Protein AF-A0A813ISK1-F1 (afdb_monomer_lite)

Radius of gyration: 42.85 Å; chains: 1; bounding box: 87×64×121 Å

Foldseek 3Di:
DDDDDDDDDDDDDDDDDDDDDDDDDDDDDDPPPCPVCVVVCPVVVCVVVLLVVLLVVLQVVLVVQLVVLLPDPVSLVVLVVVVVVPDDPPDPDDSVVSSVVSSVVSSVCSSCVSSVVVVVVVVVVVVVVVVVVVVVVVVVVVVVVVVVVVVVVVVVVVVVVVVVVVVVVVVVVVVVVVVVVVVVVVVVVD

pLDDT: mean 72.97, std 18.3, range [34.0, 96.12]

Sequence (190 aa):
MMQYLPGLQRPKSAPNNASMAGLDDGLSQGHRQASNGVLMLARLPLAKLLLLGVRQAARPVSKVATAAAARSEIFQDCCAGAARMMKSDRLNMPQEQAVQAGCVMVGETVVFGVTGGVLTWEYHKSKEAERQKEHMAREELRSEALAGFEELRLALQEQKEEVARQGAEIIALRRREAHRIKIRRVEKRI

Secondary structure (DSSP, 8-state):
----------------------------SSSSS-GGGTTGGGTHHHHHHHHHHHHHHHHHHHHHHHHHHHT-HHHHHHHHHHHHHS--TT----HHHHHHHHHHHHHHHHHHHHHHHHHHHHHHHHHHHHHHHHHHHHHHHHHHHHHHHHHHHHHHHHHHHHHHHHHHHHHHHHHHHHHHHHHHHHHTT-

Organism: Polarella glacialis (NCBI:txid89957)

InterPro domains:
  IPR010754 Optic atrophy 3-like [PF07047] (47-142)
  IPR010754 Optic atrophy 3-like [PTHR12499] (44-177)

Structure (mmCIF, N/CA/C/O backbone):
data_AF-A0A813ISK1-F1
#
_entry.id   AF-A0A813ISK1-F1
#
loop_
_atom_site.group_PDB
_atom_site.id
_atom_site.type_symbol
_atom_site.label_atom_id
_atom_site.label_alt_id
_atom_site.label_comp_id
_atom_site.label_asym_id
_atom_site.label_entity_id
_atom_site.label_seq_id
_atom_site.pdbx_PDB_ins_code
_atom_site.Cartn_x
_atom_site.Cartn_y
_atom_site.Cartn_z
_atom_site.occupancy
_atom_site.B_iso_or_equiv
_atom_site.auth_seq_id
_atom_site.auth_comp_id
_atom_site.auth_asym_id
_atom_site.auth_atom_id
_atom_site.pdbx_PDB_model_num
ATOM 1 N N . MET A 1 1 ? 44.189 32.374 -12.714 1.00 43.22 1 MET A N 1
ATOM 2 C CA . MET A 1 1 ? 44.274 33.031 -11.391 1.00 43.22 1 MET A CA 1
ATOM 3 C C . MET A 1 1 ? 42.961 33.746 -11.134 1.00 43.22 1 MET A C 1
ATOM 5 O O . MET A 1 1 ? 42.551 34.511 -11.995 1.00 43.22 1 MET A O 1
ATOM 9 N N . MET A 1 2 ? 42.297 33.485 -10.005 1.00 42.78 2 MET A N 1
ATOM 10 C CA . MET A 1 2 ? 41.217 34.355 -9.524 1.00 42.78 2 MET A CA 1
ATOM 11 C C . MET A 1 2 ? 41.821 35.622 -8.907 1.00 42.78 2 MET A C 1
ATOM 13 O O . MET A 1 2 ? 42.827 35.531 -8.206 1.00 42.78 2 MET A O 1
ATOM 17 N N . GLN A 1 3 ? 41.171 36.766 -9.108 1.00 48.31 3 GLN A N 1
ATOM 18 C CA . GLN A 1 3 ? 41.255 37.914 -8.202 1.00 48.31 3 GLN A CA 1
ATOM 19 C C . GLN A 1 3 ? 39.833 38.354 -7.824 1.00 48.31 3 GLN A C 1
ATOM 21 O O . GLN A 1 3 ? 38.857 37.931 -8.443 1.00 48.31 3 GLN A O 1
ATOM 26 N N . TYR A 1 4 ? 39.726 39.088 -6.721 1.00 42.59 4 TYR A N 1
ATOM 27 C CA . TYR A 1 4 ? 38.587 39.063 -5.798 1.00 42.59 4 TYR A CA 1
ATOM 28 C C . TYR A 1 4 ? 38.274 40.510 -5.337 1.00 42.59 4 TYR A C 1
ATOM 30 O O . TYR A 1 4 ? 39.194 41.324 -5.298 1.00 42.59 4 TYR A O 1
ATOM 38 N N . LEU A 1 5 ? 37.039 40.769 -4.866 1.00 52.25 5 LEU A N 1
ATOM 39 C CA . LEU A 1 5 ? 36.623 41.914 -4.003 1.00 52.25 5 LEU A CA 1
ATOM 40 C C . LEU A 1 5 ? 36.234 43.265 -4.702 1.00 52.25 5 LEU A C 1
ATOM 42 O O . LEU A 1 5 ? 36.332 43.357 -5.921 1.00 52.25 5 LEU A O 1
ATOM 46 N N . PRO A 1 6 ? 35.636 44.262 -3.989 1.00 56.66 6 PRO A N 1
ATOM 47 C CA . PRO A 1 6 ? 34.199 44.246 -3.645 1.00 56.66 6 PRO A CA 1
ATOM 48 C C . PRO A 1 6 ? 33.497 45.642 -3.666 1.00 56.66 6 PRO A C 1
ATOM 50 O O . PRO A 1 6 ? 34.124 46.682 -3.829 1.00 56.66 6 PRO A O 1
ATOM 53 N N . GLY A 1 7 ? 32.192 45.687 -3.363 1.00 41.44 7 GLY A N 1
ATOM 54 C CA . GLY A 1 7 ? 31.441 46.917 -3.034 1.00 41.44 7 GLY A CA 1
ATOM 55 C C . GLY A 1 7 ? 29.965 46.575 -2.768 1.00 41.44 7 GLY A C 1
ATOM 56 O O . GLY A 1 7 ? 29.305 46.114 -3.686 1.00 41.44 7 GLY A O 1
ATOM 57 N N . LEU A 1 8 ? 29.376 46.568 -1.563 1.00 47.78 8 LEU A N 1
ATOM 58 C CA . LEU A 1 8 ? 29.468 47.394 -0.341 1.00 47.78 8 LEU A CA 1
ATOM 59 C C . LEU A 1 8 ? 28.520 48.611 -0.354 1.00 47.78 8 LEU A C 1
ATOM 61 O O . LEU A 1 8 ? 28.952 49.752 -0.448 1.00 47.78 8 LEU A O 1
ATOM 65 N N . GLN A 1 9 ? 27.224 48.361 -0.123 1.00 44.50 9 GLN A N 1
ATOM 66 C CA . GLN A 1 9 ? 26.320 49.360 0.463 1.00 44.50 9 GLN A CA 1
ATOM 67 C C . GLN A 1 9 ? 25.221 48.682 1.309 1.00 44.50 9 GLN A C 1
ATOM 69 O O . GLN A 1 9 ? 24.415 47.907 0.803 1.00 44.50 9 GLN A O 1
ATOM 74 N N . ARG A 1 10 ? 25.173 48.995 2.610 1.00 48.97 10 ARG A N 1
ATOM 75 C CA . ARG A 1 10 ? 23.945 48.936 3.429 1.00 48.97 10 ARG A CA 1
ATOM 76 C C . ARG A 1 10 ? 23.475 50.375 3.654 1.00 48.97 10 ARG A C 1
ATOM 78 O O . ARG A 1 10 ? 24.324 51.265 3.709 1.00 48.97 10 ARG A O 1
ATOM 85 N N . PRO A 1 11 ? 22.198 50.576 3.993 1.00 50.00 11 PRO A N 1
ATOM 86 C CA . PRO A 1 11 ? 21.873 51.508 5.068 1.00 50.00 11 PRO A CA 1
ATOM 87 C C . PRO A 1 11 ? 21.203 50.814 6.265 1.00 50.00 11 PRO A C 1
ATOM 89 O O . PRO A 1 11 ? 20.570 49.767 6.146 1.00 50.00 11 PRO A O 1
ATOM 92 N N . LYS A 1 12 ? 21.394 51.411 7.445 1.00 47.44 12 LYS A N 1
ATOM 93 C CA . LYS A 1 12 ? 20.710 51.086 8.706 1.00 47.44 12 LYS A CA 1
ATOM 94 C C . LYS A 1 12 ? 19.562 52.082 8.906 1.00 47.44 12 LYS A C 1
ATOM 96 O O . LYS A 1 12 ? 19.811 53.268 8.714 1.00 47.44 12 LYS A O 1
ATOM 101 N N . SER A 1 13 ? 18.433 51.651 9.468 1.00 43.53 13 SER A N 1
ATOM 102 C CA . SER A 1 13 ? 17.685 52.445 10.462 1.00 43.53 13 SER A CA 1
ATOM 103 C C . SER A 1 13 ? 16.583 51.626 11.151 1.00 43.53 13 SER A C 1
ATOM 105 O O . SER A 1 13 ? 15.934 50.775 10.556 1.00 43.53 13 SER A O 1
ATOM 107 N N . ALA A 1 14 ? 16.419 51.896 12.442 1.00 45.66 14 ALA A N 1
ATOM 108 C CA . ALA A 1 14 ? 15.356 51.490 13.368 1.00 45.66 14 ALA A CA 1
ATOM 109 C C . ALA A 1 14 ? 15.290 52.616 14.440 1.00 45.66 14 ALA A C 1
ATOM 111 O O . ALA A 1 14 ? 16.119 53.530 14.340 1.00 45.66 14 ALA A O 1
ATOM 112 N N . PRO A 1 15 ? 14.485 52.567 15.525 1.00 64.88 15 PRO A N 1
ATOM 113 C CA . PRO A 1 15 ? 13.235 51.849 15.829 1.00 64.88 15 PRO A CA 1
ATOM 114 C C . PRO A 1 15 ? 12.128 52.856 16.300 1.00 64.88 15 PRO A C 1
ATOM 116 O O . PRO A 1 15 ? 12.173 54.012 15.891 1.00 64.88 15 PRO A O 1
ATOM 119 N N . ASN A 1 16 ? 11.228 52.444 17.223 1.00 42.81 16 ASN A N 1
ATOM 120 C CA . ASN A 1 16 ? 10.224 53.239 17.990 1.00 42.81 16 ASN A CA 1
ATOM 121 C C . ASN A 1 16 ? 8.988 53.747 17.198 1.00 42.81 16 ASN A C 1
ATOM 123 O O . ASN A 1 16 ? 9.091 53.960 16.000 1.00 42.81 16 ASN A O 1
ATOM 127 N N . ASN A 1 17 ? 7.796 54.017 17.764 1.00 42.50 17 ASN A N 1
ATOM 128 C CA . ASN A 1 17 ? 7.053 53.652 19.002 1.00 42.50 17 ASN A CA 1
ATOM 129 C C . ASN A 1 17 ? 5.588 54.200 18.845 1.00 42.50 17 ASN A C 1
ATOM 131 O O . ASN A 1 17 ? 5.366 54.990 17.936 1.00 42.50 17 ASN A O 1
ATOM 135 N N . ALA A 1 18 ? 4.520 53.902 19.611 1.00 40.34 18 ALA A N 1
ATOM 136 C CA . ALA A 1 18 ? 4.137 52.892 20.622 1.00 40.34 18 ALA A CA 1
ATOM 137 C C . ALA A 1 18 ? 2.576 52.868 20.766 1.00 40.34 18 ALA A C 1
ATOM 139 O O . ALA A 1 18 ? 1.903 53.699 20.167 1.00 40.34 18 ALA A O 1
ATOM 140 N N . SER A 1 19 ? 2.028 51.980 21.617 1.00 34.53 19 SER A N 1
ATOM 141 C CA . SER A 1 19 ? 0.654 51.988 22.192 1.00 34.53 19 SER A CA 1
ATOM 142 C C . SER A 1 19 ? -0.578 51.885 21.270 1.00 34.53 19 SER A C 1
ATOM 144 O O . SER A 1 19 ? -1.015 52.878 20.701 1.00 34.53 19 SER A O 1
ATOM 146 N N . MET A 1 20 ? -1.316 50.768 21.363 1.00 34.00 20 MET A N 1
ATOM 147 C CA . MET A 1 20 ? -2.488 50.705 22.263 1.00 34.00 20 MET A CA 1
ATOM 148 C C . MET A 1 20 ? -2.958 49.258 22.537 1.00 34.00 20 MET A C 1
ATOM 150 O O . MET A 1 20 ? -2.492 48.325 21.891 1.00 34.00 20 MET A O 1
ATOM 154 N N . ALA A 1 21 ? -3.834 49.104 23.541 1.00 35.78 21 ALA A N 1
ATOM 155 C CA . ALA A 1 21 ? -4.491 47.870 24.005 1.00 35.78 21 ALA A CA 1
ATOM 156 C C . ALA A 1 21 ? -4.950 46.923 22.866 1.00 35.78 21 ALA A C 1
ATOM 158 O O . ALA A 1 21 ? -5.350 47.384 21.805 1.00 35.78 21 ALA A O 1
ATOM 159 N N . GLY A 1 22 ? -4.936 45.594 22.997 1.00 35.53 22 GLY A N 1
ATOM 160 C CA . GLY A 1 22 ? -5.116 44.789 24.207 1.00 35.53 22 GLY A CA 1
ATOM 161 C C . GLY A 1 22 ? -6.562 44.290 24.266 1.00 35.53 22 GLY A C 1
ATOM 162 O O . GLY A 1 22 ? -7.431 45.105 24.545 1.00 35.53 22 GLY A O 1
ATOM 163 N N . LEU A 1 23 ? -6.779 43.001 23.955 1.00 38.44 23 LEU A N 1
ATOM 164 C CA . LEU A 1 23 ? -7.892 42.110 24.344 1.00 38.44 23 LEU A CA 1
ATOM 165 C C . LEU A 1 23 ? -7.747 40.758 23.595 1.00 38.44 23 LEU A C 1
ATOM 167 O O . LEU A 1 23 ? -7.698 40.721 22.369 1.00 38.44 23 LEU A O 1
ATOM 171 N N . ASP A 1 24 ? -7.647 39.697 24.393 1.00 37.28 24 ASP A N 1
ATOM 172 C CA . ASP A 1 24 ? -8.141 38.318 24.235 1.00 37.28 24 ASP A CA 1
ATOM 173 C C . ASP A 1 24 ? -7.683 37.348 23.112 1.00 37.28 24 ASP A C 1
ATOM 175 O O . ASP A 1 24 ? -7.924 37.504 21.918 1.00 37.28 24 ASP A O 1
ATOM 179 N N . ASP A 1 25 ? -7.123 36.243 23.623 1.00 40.28 25 ASP A N 1
ATOM 180 C CA . ASP A 1 25 ? -7.305 34.831 23.259 1.00 40.28 25 ASP A CA 1
ATOM 181 C C . ASP A 1 25 ? -6.864 34.279 21.890 1.00 40.28 25 ASP A C 1
ATOM 183 O O . ASP A 1 25 ? -7.421 34.508 20.817 1.00 40.28 25 ASP A O 1
ATOM 187 N N . GLY A 1 26 ? -5.835 33.426 21.962 1.00 47.53 26 GLY A N 1
ATOM 188 C CA . GLY A 1 26 ? -5.164 32.837 20.810 1.00 47.53 26 GLY A CA 1
ATOM 189 C C . GLY A 1 26 ? -5.725 31.489 20.357 1.00 47.53 26 GLY A C 1
ATOM 190 O O . GLY A 1 26 ? -6.033 30.613 21.159 1.00 47.53 26 GLY A O 1
ATOM 191 N N . LEU A 1 27 ? -5.731 31.283 19.036 1.00 44.66 27 LEU A N 1
ATOM 192 C CA . LEU A 1 27 ? -5.925 29.978 18.390 1.00 44.66 27 LEU A CA 1
ATOM 193 C C . LEU A 1 27 ? -5.302 29.972 16.977 1.00 44.66 27 LEU A C 1
ATOM 195 O O . LEU A 1 27 ? -5.972 29.780 15.966 1.00 44.66 27 LEU A O 1
ATOM 199 N N . SER A 1 28 ? -3.986 30.213 16.885 1.00 41.47 28 SER A N 1
ATOM 200 C CA . SER A 1 28 ? -3.269 30.244 15.598 1.00 41.47 28 SER A CA 1
ATOM 201 C C . SER A 1 28 ? -1.829 29.726 15.693 1.00 41.47 28 SER A C 1
ATOM 203 O O . SER A 1 28 ? -0.883 30.495 15.854 1.00 41.47 28 SER A O 1
ATOM 205 N N . GLN A 1 29 ? -1.646 28.402 15.579 1.00 40.25 29 GLN A N 1
ATOM 206 C CA . GLN A 1 29 ? -0.307 27.807 15.401 1.00 40.25 29 GLN A CA 1
ATOM 207 C C . GLN A 1 29 ? -0.261 26.452 14.655 1.00 40.25 29 GLN A C 1
ATOM 209 O O . GLN A 1 29 ? 0.743 25.752 14.710 1.00 40.25 29 GLN A O 1
ATOM 214 N N . GLY A 1 30 ? -1.316 26.075 13.916 1.00 39.75 30 GLY A N 1
ATOM 215 C CA . GLY A 1 30 ? -1.411 24.753 13.261 1.00 39.75 30 GLY A CA 1
ATOM 216 C C . GLY A 1 30 ? -1.281 24.708 11.729 1.00 39.75 30 GLY A C 1
ATOM 217 O O . GLY A 1 30 ? -1.355 23.626 11.154 1.00 39.75 30 GLY A O 1
ATOM 218 N N . HIS A 1 31 ? -1.149 25.846 11.034 1.00 43.41 31 HIS A N 1
ATOM 219 C CA . HIS A 1 31 ? -1.686 25.953 9.662 1.00 43.41 31 HIS A CA 1
ATOM 220 C C . HIS A 1 31 ? -0.691 26.096 8.487 1.00 43.41 31 HIS A C 1
ATOM 222 O O . HIS A 1 31 ? -1.133 26.356 7.368 1.00 43.41 31 HIS A O 1
ATOM 228 N N . ARG A 1 32 ? 0.633 25.947 8.684 1.00 41.84 32 ARG A N 1
ATOM 229 C CA . ARG A 1 32 ? 1.648 26.226 7.628 1.00 41.84 32 ARG A CA 1
ATOM 230 C C . ARG A 1 32 ? 2.647 25.104 7.291 1.00 41.84 32 ARG A C 1
ATOM 232 O O . ARG A 1 32 ? 3.629 25.371 6.608 1.00 41.84 32 ARG A O 1
ATOM 239 N N . GLN A 1 33 ? 2.411 23.854 7.702 1.00 40.38 33 GLN A N 1
ATOM 240 C CA . GLN A 1 33 ? 3.379 22.755 7.499 1.00 40.38 33 GLN A CA 1
ATOM 241 C C . GLN A 1 33 ? 2.770 21.484 6.868 1.00 40.38 33 GLN A C 1
ATOM 243 O O . GLN A 1 33 ? 3.074 20.371 7.282 1.00 40.38 33 GLN A O 1
ATOM 248 N N . ALA A 1 34 ? 1.898 21.639 5.859 1.00 43.84 34 ALA A N 1
ATOM 249 C CA . ALA A 1 34 ? 1.191 20.511 5.227 1.00 43.84 34 ALA A CA 1
ATOM 250 C C . ALA A 1 34 ? 1.269 20.436 3.682 1.00 43.84 34 ALA A C 1
ATOM 252 O O . ALA A 1 34 ? 0.845 19.433 3.110 1.00 43.84 34 ALA A O 1
ATOM 253 N N . SER A 1 35 ? 1.827 21.436 2.987 1.00 48.97 35 SER A N 1
ATOM 254 C CA . SER A 1 35 ? 1.736 21.514 1.513 1.00 48.97 35 SER A CA 1
ATOM 255 C C . SER A 1 35 ? 2.639 20.538 0.742 1.00 48.97 35 SER A C 1
ATOM 257 O O . SER A 1 35 ? 2.299 20.164 -0.375 1.00 48.97 35 SER A O 1
ATOM 259 N N . ASN A 1 36 ? 3.743 20.057 1.327 1.00 40.94 36 ASN A N 1
ATOM 260 C CA . ASN A 1 36 ? 4.660 19.132 0.636 1.00 40.94 36 ASN A CA 1
ATOM 261 C C . ASN A 1 36 ? 4.279 17.647 0.800 1.00 40.94 36 ASN A C 1
ATOM 263 O O . ASN A 1 36 ? 4.840 16.791 0.125 1.00 40.94 36 ASN A O 1
ATOM 267 N N . GLY A 1 37 ? 3.307 17.323 1.662 1.00 45.47 37 GLY A N 1
ATOM 268 C CA . GLY A 1 37 ? 2.779 15.959 1.800 1.00 45.47 37 GLY A CA 1
ATOM 269 C C . GLY A 1 37 ? 1.706 15.599 0.766 1.00 45.47 37 GLY A C 1
ATOM 270 O O . GLY A 1 37 ? 1.278 14.447 0.703 1.00 45.47 37 GLY A O 1
ATOM 271 N N . VAL A 1 38 ? 1.238 16.572 -0.027 1.00 49.94 38 VAL A N 1
ATOM 272 C CA . VAL A 1 38 ? -0.011 16.475 -0.804 1.00 49.94 38 VAL A CA 1
ATOM 273 C C . VAL A 1 38 ? 0.022 15.363 -1.863 1.00 49.94 38 VAL A C 1
ATOM 275 O O . VAL A 1 38 ? -0.995 14.711 -2.081 1.00 49.94 38 VAL A O 1
ATOM 278 N N . LEU A 1 39 ? 1.189 15.050 -2.438 1.00 47.97 39 LEU A N 1
ATOM 279 C CA . LEU A 1 39 ? 1.315 13.985 -3.445 1.00 47.97 39 LEU A CA 1
ATOM 280 C C . LEU A 1 39 ? 1.246 12.559 -2.854 1.00 47.97 39 LEU A C 1
ATOM 282 O O . LEU A 1 39 ? 0.755 11.647 -3.509 1.00 47.97 39 LEU A O 1
ATOM 286 N N . MET A 1 40 ? 1.652 12.368 -1.591 1.00 50.12 40 MET A N 1
ATOM 287 C CA . MET A 1 40 ? 1.414 11.124 -0.830 1.00 50.12 40 MET A CA 1
ATOM 288 C C . MET A 1 40 ? -0.021 11.055 -0.271 1.00 50.12 40 MET A C 1
ATOM 290 O O . MET A 1 40 ? -0.534 9.981 0.048 1.00 50.12 40 MET A O 1
ATOM 294 N N . LEU A 1 41 ? -0.700 12.201 -0.160 1.00 47.38 41 LEU A N 1
ATOM 295 C CA . LEU A 1 41 ? -2.035 12.341 0.425 1.00 47.38 41 LEU A CA 1
ATOM 296 C C . LEU A 1 41 ? -3.192 12.002 -0.532 1.00 47.38 41 LEU A C 1
ATOM 298 O O . LEU A 1 41 ? -4.331 12.236 -0.149 1.00 47.38 41 LEU A O 1
ATOM 302 N N . ALA A 1 42 ? -2.959 11.420 -1.716 1.00 48.94 42 ALA A N 1
ATOM 303 C CA . ALA A 1 42 ? -4.030 11.053 -2.657 1.00 48.94 42 ALA A CA 1
ATOM 304 C C . ALA A 1 42 ? -4.835 9.795 -2.245 1.00 48.94 42 ALA A C 1
ATOM 306 O O . ALA A 1 42 ? -6.030 9.712 -2.518 1.00 48.94 42 ALA A O 1
ATOM 307 N N . ARG A 1 43 ? -4.221 8.837 -1.528 1.00 51.34 43 ARG A N 1
ATOM 308 C CA . ARG A 1 43 ? -4.913 7.655 -0.947 1.00 51.34 43 ARG A CA 1
ATOM 309 C C . ARG A 1 43 ? -5.373 7.837 0.501 1.00 51.34 43 ARG A C 1
ATOM 311 O O . ARG A 1 43 ? -6.347 7.229 0.939 1.00 51.34 43 ARG A O 1
ATOM 318 N N . LEU A 1 44 ? -4.717 8.734 1.228 1.00 51.38 44 LEU A N 1
ATOM 319 C CA . LEU A 1 44 ? -5.061 9.109 2.598 1.00 51.38 44 LEU A CA 1
ATOM 320 C C . LEU A 1 44 ? -6.377 9.908 2.809 1.00 51.38 44 LEU A C 1
ATOM 322 O O . LEU A 1 44 ? -6.807 9.935 3.966 1.00 51.38 44 LEU A O 1
ATOM 326 N N . PRO A 1 45 ? -7.058 10.550 1.826 1.00 60.28 45 PRO A N 1
ATOM 327 C CA . PRO A 1 45 ? -8.234 11.363 2.115 1.00 60.28 45 PRO A CA 1
ATOM 328 C C . PRO A 1 45 ? -9.479 10.478 2.199 1.00 60.28 45 PRO A C 1
ATOM 330 O O . PRO A 1 45 ? -10.252 10.632 3.135 1.00 60.28 45 PRO A O 1
ATOM 333 N N . LEU A 1 46 ? -9.610 9.478 1.318 1.00 61.22 46 LEU A N 1
ATOM 334 C CA . LEU A 1 46 ? -10.595 8.400 1.416 1.00 61.22 46 LEU A CA 1
ATOM 335 C C . LEU A 1 46 ? -10.473 7.657 2.748 1.00 61.22 46 LEU A C 1
ATOM 337 O O . LEU A 1 46 ? -11.463 7.543 3.459 1.00 61.22 46 LEU A O 1
ATOM 341 N N . ALA A 1 47 ? -9.264 7.245 3.145 1.00 61.62 47 ALA A N 1
ATOM 342 C CA . ALA A 1 47 ? -9.052 6.583 4.434 1.00 61.62 47 ALA A CA 1
ATOM 343 C C . ALA A 1 47 ? -9.477 7.462 5.628 1.00 61.62 47 ALA A C 1
ATOM 345 O O . ALA A 1 47 ? -10.142 6.976 6.540 1.00 61.62 47 ALA A O 1
ATOM 346 N N . LYS A 1 48 ? -9.155 8.766 5.618 1.00 61.53 48 LYS A N 1
ATOM 347 C CA . LYS A 1 48 ? -9.569 9.708 6.675 1.00 61.53 48 LYS A CA 1
ATOM 348 C C . LYS A 1 48 ? -11.075 9.994 6.668 1.00 61.53 48 LYS A C 1
ATOM 350 O O . LYS A 1 48 ? -11.675 10.030 7.737 1.00 61.53 48 LYS A O 1
ATOM 355 N N . LEU A 1 49 ? -11.690 10.169 5.499 1.00 65.12 49 LEU A N 1
ATOM 356 C CA . LEU A 1 49 ? -13.133 10.397 5.354 1.00 65.12 49 LEU A CA 1
ATOM 357 C C . LEU A 1 49 ? -13.940 9.165 5.773 1.00 65.12 49 LEU A C 1
ATOM 359 O O . LEU A 1 49 ? -14.925 9.299 6.493 1.00 65.12 49 LEU A O 1
ATOM 363 N N . LEU A 1 50 ? -13.489 7.969 5.392 1.00 66.12 50 LEU A N 1
ATOM 364 C CA . LEU A 1 50 ? -14.110 6.700 5.761 1.00 66.12 50 LEU A CA 1
ATOM 365 C C . LEU A 1 50 ? -13.940 6.430 7.264 1.00 66.12 50 LEU A C 1
ATOM 367 O O . LEU A 1 50 ? -14.914 6.099 7.934 1.00 66.12 50 LEU A O 1
ATOM 371 N N . LEU A 1 51 ? -12.758 6.693 7.835 1.00 64.62 51 LEU A N 1
ATOM 372 C CA . LEU A 1 51 ? -12.531 6.641 9.285 1.00 64.62 51 LEU A CA 1
ATOM 373 C C . LEU A 1 51 ? -13.448 7.610 10.054 1.00 64.62 51 LEU A C 1
ATOM 375 O O . LEU A 1 51 ? -14.000 7.239 11.088 1.00 64.62 51 LEU A O 1
ATOM 379 N N . LEU A 1 52 ? -13.641 8.838 9.558 1.00 66.94 52 LEU A N 1
ATOM 380 C CA . LEU A 1 52 ? -14.551 9.815 10.165 1.00 66.94 52 LEU A CA 1
ATOM 381 C C . LEU A 1 52 ? -16.021 9.389 10.031 1.00 66.94 52 LEU A C 1
ATOM 383 O O . LEU A 1 52 ? -16.749 9.428 11.022 1.00 66.94 52 LEU A O 1
ATOM 387 N N . GLY A 1 53 ? -16.447 8.933 8.851 1.00 66.50 53 GLY A N 1
ATOM 388 C CA . GLY A 1 53 ? -17.810 8.462 8.595 1.00 66.50 53 GLY A CA 1
ATOM 389 C C . GLY A 1 53 ? -18.179 7.241 9.440 1.00 66.50 53 GLY A C 1
ATOM 390 O O . GLY A 1 53 ? -19.202 7.251 10.126 1.00 66.50 53 GLY A O 1
ATOM 391 N N . VAL A 1 54 ? -17.311 6.226 9.484 1.00 67.56 54 VAL A N 1
ATOM 392 C CA . VAL A 1 54 ? -17.536 5.028 10.306 1.00 67.56 54 VAL A CA 1
ATOM 393 C C . VAL A 1 54 ? -17.495 5.367 11.797 1.00 67.56 54 VAL A C 1
ATOM 395 O O . VAL A 1 54 ? -18.329 4.871 12.547 1.00 67.56 54 VAL A O 1
ATOM 398 N N . ARG A 1 55 ? -16.626 6.282 12.252 1.00 66.00 55 ARG A N 1
ATOM 399 C CA . ARG A 1 55 ? -16.607 6.712 13.663 1.00 66.00 55 ARG A CA 1
ATOM 400 C C . ARG A 1 55 ? -17.852 7.517 14.065 1.00 66.00 55 ARG A C 1
ATOM 402 O O . ARG A 1 55 ? -18.274 7.420 15.217 1.00 66.00 55 ARG A O 1
ATOM 409 N N . GLN A 1 56 ? -18.461 8.270 13.146 1.00 71.62 56 GLN A N 1
ATOM 410 C CA . GLN A 1 56 ? -19.765 8.915 13.364 1.00 71.62 56 GLN A CA 1
ATOM 411 C C . GLN A 1 56 ? -20.894 7.871 13.437 1.00 71.62 56 GLN A C 1
ATOM 413 O O . GLN A 1 56 ? -21.705 7.925 14.357 1.00 71.62 56 GLN A O 1
ATOM 418 N N . ALA A 1 57 ? -20.906 6.882 12.535 1.00 68.19 57 ALA A N 1
ATOM 419 C CA . ALA A 1 57 ? -21.907 5.809 12.504 1.00 68.19 57 ALA A CA 1
ATOM 420 C C . ALA A 1 57 ? -21.779 4.801 13.666 1.00 68.19 57 ALA A C 1
ATOM 422 O O . ALA A 1 57 ? -22.779 4.269 14.140 1.00 68.19 57 ALA A O 1
ATOM 423 N N . ALA A 1 58 ? -20.569 4.568 14.180 1.00 69.69 58 ALA A N 1
ATOM 424 C CA . ALA A 1 58 ? -20.326 3.655 15.295 1.00 69.69 58 ALA A CA 1
ATOM 425 C C . ALA A 1 58 ? -20.691 4.255 16.666 1.00 69.69 58 ALA A C 1
ATOM 427 O O . ALA A 1 58 ? -20.954 3.509 17.603 1.00 69.69 58 ALA A O 1
ATOM 428 N N . ARG A 1 59 ? -20.753 5.590 16.802 1.00 76.19 59 ARG A N 1
ATOM 429 C CA . ARG A 1 59 ? -21.148 6.281 18.048 1.00 76.19 59 ARG A CA 1
ATOM 430 C C . ARG A 1 59 ? -22.583 6.000 18.532 1.00 76.19 59 ARG A C 1
ATOM 432 O O . ARG A 1 59 ? -22.739 5.798 19.736 1.00 76.19 59 ARG A O 1
ATOM 439 N N . PRO A 1 60 ? -23.641 5.998 17.696 1.00 78.56 60 PRO A N 1
ATOM 440 C CA . PRO A 1 60 ? -24.967 5.574 18.149 1.00 78.56 60 PRO A CA 1
ATOM 441 C C . PRO A 1 60 ? -24.989 4.084 18.515 1.00 78.56 60 PRO A C 1
ATOM 443 O O . PRO A 1 60 ? -25.559 3.729 19.543 1.00 78.56 60 PRO A O 1
ATOM 446 N N . VAL A 1 61 ? -24.307 3.229 17.743 1.00 77.19 61 VAL A N 1
ATOM 447 C CA . VAL A 1 61 ? -24.227 1.781 18.010 1.00 77.19 61 VAL A CA 1
ATOM 448 C C . VAL A 1 61 ? -23.532 1.503 19.345 1.00 77.19 61 VAL A C 1
ATOM 450 O O . VAL A 1 61 ? -24.053 0.738 20.152 1.00 77.19 61 VAL A O 1
ATOM 453 N N . SER A 1 62 ? -22.408 2.168 19.632 1.00 76.62 62 SER A N 1
ATOM 454 C CA . SER A 1 62 ? -21.708 2.007 20.908 1.00 76.62 62 SER A CA 1
ATOM 455 C C . SER A 1 62 ? -22.505 2.559 22.086 1.00 76.62 62 SER A C 1
ATOM 457 O O . SER A 1 62 ? -22.552 1.908 23.121 1.00 76.62 62 SER A O 1
ATOM 459 N N . LYS A 1 63 ? -23.223 3.682 21.934 1.00 81.00 63 LYS A N 1
ATOM 460 C CA . LYS A 1 63 ? -24.148 4.169 22.974 1.00 81.00 63 LYS A CA 1
ATOM 461 C C . LYS A 1 63 ? -25.253 3.160 23.295 1.00 81.00 63 LYS A C 1
ATOM 463 O O . LYS A 1 63 ? -25.542 2.957 24.471 1.00 81.00 63 LYS A O 1
ATOM 468 N N . VAL A 1 64 ? -25.849 2.518 22.287 1.00 84.31 64 VAL A N 1
ATOM 469 C CA . VAL A 1 64 ? -26.870 1.473 22.495 1.00 84.31 64 VAL A CA 1
ATOM 470 C C . VAL A 1 64 ? -26.258 0.230 23.147 1.00 84.31 64 VAL A C 1
ATOM 472 O O . VAL A 1 64 ? -26.810 -0.266 24.126 1.00 84.31 64 VAL A O 1
ATOM 475 N N . ALA A 1 65 ? -25.097 -0.232 22.676 1.00 77.56 65 ALA A N 1
ATOM 476 C CA . ALA A 1 65 ? -24.397 -1.384 23.248 1.00 77.56 65 ALA A CA 1
ATOM 477 C C . ALA A 1 65 ? -23.976 -1.146 24.710 1.00 77.56 65 ALA A C 1
ATOM 479 O O . ALA A 1 65 ? -24.228 -1.989 25.566 1.00 77.56 65 ALA A O 1
ATOM 480 N N . THR A 1 66 ? -23.411 0.023 25.023 1.00 81.56 66 THR A N 1
ATOM 481 C CA . THR A 1 66 ? -23.059 0.419 26.392 1.00 81.56 66 THR A CA 1
ATOM 482 C C . THR A 1 66 ? -24.302 0.569 27.277 1.00 81.56 66 THR A C 1
ATOM 484 O O . THR A 1 66 ? -24.280 0.127 28.422 1.00 81.56 66 THR A O 1
ATOM 487 N N . ALA A 1 67 ? -25.411 1.121 26.769 1.00 81.69 67 ALA A N 1
ATOM 488 C CA . ALA A 1 67 ? -26.664 1.210 27.526 1.00 81.69 67 ALA A CA 1
ATOM 489 C C . ALA A 1 67 ? -27.308 -0.166 27.788 1.00 81.69 67 ALA A C 1
ATOM 491 O O . ALA A 1 67 ? -27.926 -0.359 28.833 1.00 81.69 67 ALA A O 1
ATOM 492 N N . ALA A 1 68 ? -27.154 -1.124 26.869 1.00 79.81 68 ALA A N 1
ATOM 493 C CA . ALA A 1 68 ? -27.573 -2.509 27.069 1.00 79.81 68 ALA A CA 1
ATOM 494 C C . ALA A 1 68 ? -26.669 -3.238 28.080 1.00 79.81 68 ALA A C 1
ATOM 496 O O . ALA A 1 68 ? -27.175 -3.899 28.983 1.00 79.81 68 ALA A O 1
ATOM 497 N N . ALA A 1 69 ? -25.346 -3.058 27.987 1.00 75.88 69 ALA A N 1
ATOM 498 C CA . ALA A 1 69 ? -24.379 -3.617 28.932 1.00 75.88 69 ALA A CA 1
ATOM 499 C C . ALA A 1 69 ? -24.601 -3.089 30.361 1.00 75.88 69 ALA A C 1
ATOM 501 O O . ALA A 1 69 ? -24.654 -3.875 31.302 1.00 75.88 69 ALA A O 1
ATOM 502 N N . ALA A 1 70 ? -24.842 -1.784 30.520 1.00 77.19 70 ALA A N 1
ATOM 503 C CA . ALA A 1 70 ? -25.143 -1.164 31.812 1.00 77.19 70 ALA A CA 1
ATOM 504 C C . ALA A 1 70 ? -26.411 -1.726 32.489 1.00 77.19 70 ALA A C 1
ATOM 506 O O . ALA A 1 70 ? -26.511 -1.692 33.712 1.00 77.19 70 ALA A O 1
ATOM 507 N N . ARG A 1 71 ? -27.367 -2.257 31.712 1.00 82.31 71 ARG A N 1
ATOM 508 C CA . ARG A 1 71 ? -28.608 -2.885 32.207 1.00 82.31 71 ARG A CA 1
ATOM 509 C C . ARG A 1 71 ? -28.490 -4.396 32.447 1.00 82.31 71 ARG A C 1
ATOM 511 O O . ARG A 1 71 ? -29.459 -4.999 32.893 1.00 82.31 71 ARG A O 1
ATOM 518 N N . SER A 1 72 ? -27.357 -5.016 32.119 1.00 83.94 72 SER A N 1
ATOM 519 C CA . SER A 1 72 ? -27.163 -6.462 32.242 1.00 83.94 72 SER A CA 1
ATOM 520 C C . SER A 1 72 ? -26.488 -6.811 33.567 1.00 83.94 72 SER A C 1
ATO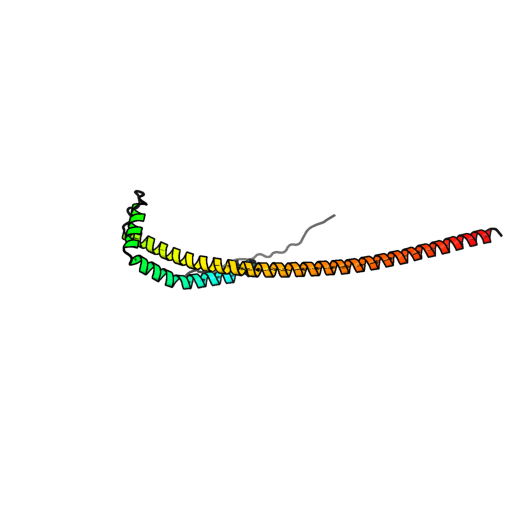M 522 O O . SER A 1 72 ? -25.312 -6.511 33.763 1.00 83.94 72 SER A O 1
ATOM 524 N N . GLU A 1 73 ? -27.207 -7.490 34.460 1.00 82.44 73 GLU A N 1
ATOM 525 C CA . GLU A 1 73 ? -26.676 -7.949 35.755 1.00 82.44 73 GLU A CA 1
ATOM 526 C C . GLU A 1 73 ? -25.457 -8.870 35.571 1.00 82.44 73 GLU A C 1
ATOM 528 O O . GLU A 1 73 ? -24.433 -8.678 36.220 1.00 82.44 73 GLU A O 1
ATOM 533 N N . ILE A 1 74 ? -25.496 -9.770 34.577 1.00 83.06 74 ILE A N 1
ATOM 534 C CA . ILE A 1 74 ? -24.372 -10.652 34.209 1.00 83.06 74 ILE A CA 1
ATOM 535 C C . ILE A 1 74 ? -23.120 -9.835 33.850 1.00 83.06 74 ILE A C 1
ATOM 537 O O . ILE A 1 74 ? -21.999 -10.210 34.198 1.00 83.06 74 ILE A O 1
ATOM 541 N N . PHE A 1 75 ? -23.292 -8.706 33.155 1.00 82.25 75 PHE A N 1
ATOM 542 C CA . PHE A 1 75 ? -22.180 -7.821 32.812 1.00 82.25 75 PHE A CA 1
ATOM 543 C C . PHE A 1 75 ? -21.638 -7.097 34.048 1.00 82.25 75 PHE A C 1
ATOM 545 O O . PHE A 1 75 ? -20.423 -7.034 34.233 1.00 82.25 75 PHE A O 1
ATOM 552 N N . GLN A 1 76 ? -22.522 -6.605 34.921 1.00 80.88 76 GLN A N 1
ATOM 553 C CA . GLN A 1 76 ? -22.127 -5.952 36.168 1.00 80.88 76 GLN A CA 1
ATOM 554 C C . GLN A 1 76 ? -21.353 -6.907 37.091 1.00 80.88 76 GLN A C 1
ATOM 556 O O . GLN A 1 76 ? -20.287 -6.538 37.591 1.00 80.88 76 GLN A O 1
ATOM 561 N N . ASP A 1 77 ? -21.822 -8.146 37.249 1.00 82.50 77 ASP A N 1
ATOM 562 C CA . ASP A 1 77 ? -21.148 -9.191 38.024 1.00 82.50 77 ASP A CA 1
ATOM 563 C C . ASP A 1 77 ? -19.815 -9.613 37.404 1.00 82.50 77 ASP A C 1
ATOM 565 O O . ASP A 1 77 ? -18.831 -9.796 38.127 1.00 82.50 77 ASP A O 1
ATOM 569 N N . CYS A 1 78 ? -19.736 -9.704 36.072 1.00 82.94 78 CYS A N 1
ATOM 570 C CA . CYS A 1 78 ? -18.488 -9.980 35.365 1.00 82.94 78 CYS A CA 1
ATOM 571 C C . CYS A 1 78 ? -17.461 -8.853 35.570 1.00 82.94 78 CYS A C 1
ATOM 573 O O . CYS A 1 78 ? -16.302 -9.131 35.885 1.00 82.94 78 CYS A O 1
ATOM 575 N N . CYS A 1 79 ? -17.864 -7.583 35.456 1.00 81.44 79 CYS A N 1
ATOM 576 C CA . CYS A 1 79 ? -16.994 -6.434 35.724 1.00 81.44 79 CYS A CA 1
ATOM 577 C C . CYS A 1 79 ? -16.559 -6.372 37.195 1.00 81.44 79 CYS A C 1
ATOM 579 O O . CYS A 1 79 ? -15.381 -6.154 37.479 1.00 81.44 79 CYS A O 1
ATOM 581 N N . ALA A 1 80 ? -17.473 -6.634 38.132 1.00 79.50 80 ALA A N 1
ATOM 582 C CA . ALA A 1 80 ? -17.161 -6.724 39.555 1.00 79.50 80 ALA A CA 1
ATOM 583 C C . ALA A 1 80 ? -16.235 -7.914 39.869 1.00 79.50 80 ALA A C 1
ATOM 585 O O . ALA A 1 80 ? -15.381 -7.827 40.749 1.00 79.50 80 ALA A O 1
ATOM 586 N N . GLY A 1 81 ? -16.385 -9.043 39.173 1.00 80.12 81 GLY A N 1
ATOM 587 C CA . GLY A 1 81 ? -15.491 -10.201 39.250 1.00 80.12 81 GLY A CA 1
ATOM 588 C C . GLY A 1 81 ? -14.086 -9.876 38.742 1.00 80.12 81 GLY A C 1
ATOM 589 O O . GLY A 1 81 ? -13.114 -10.072 39.468 1.00 80.12 81 GLY A O 1
ATOM 590 N N . ALA A 1 82 ? -13.980 -9.288 37.548 1.00 78.69 82 ALA A N 1
ATOM 591 C CA . ALA A 1 82 ? -12.713 -8.870 36.951 1.00 78.69 82 ALA A CA 1
ATOM 592 C C . ALA A 1 82 ? -11.966 -7.845 37.826 1.00 78.69 82 ALA A C 1
ATOM 594 O O . ALA A 1 82 ? -10.778 -8.019 38.099 1.00 78.69 82 ALA A O 1
ATOM 595 N N . ALA A 1 83 ? -12.664 -6.835 38.357 1.00 76.25 83 ALA A N 1
ATOM 596 C CA . ALA A 1 83 ? -12.080 -5.875 39.295 1.00 76.25 83 ALA A CA 1
ATOM 597 C C . ALA A 1 83 ? -11.599 -6.545 40.598 1.00 76.25 83 ALA A C 1
ATOM 599 O O . ALA A 1 83 ? -10.519 -6.229 41.092 1.00 76.25 83 ALA A O 1
ATOM 600 N N . ARG A 1 84 ? -12.346 -7.531 41.123 1.00 75.31 84 ARG A N 1
ATOM 601 C CA . ARG A 1 84 ? -11.935 -8.333 42.292 1.00 75.31 84 ARG A CA 1
ATOM 602 C C . ARG A 1 84 ? -10.742 -9.258 42.015 1.00 75.31 84 ARG A C 1
ATOM 604 O O . ARG A 1 84 ? -10.040 -9.595 42.966 1.00 75.31 84 ARG A O 1
ATOM 611 N N . MET A 1 85 ? -10.496 -9.648 40.762 1.00 71.81 85 MET A N 1
ATOM 612 C CA . MET A 1 85 ? -9.288 -10.381 40.353 1.00 71.81 85 MET A CA 1
ATOM 613 C C . MET A 1 85 ? -8.068 -9.462 40.193 1.00 71.81 85 MET A C 1
ATOM 615 O O . MET A 1 85 ? -6.955 -9.879 40.490 1.00 71.81 85 MET A O 1
ATOM 619 N N . MET A 1 86 ? -8.259 -8.202 39.790 1.00 67.00 86 MET A N 1
ATOM 620 C CA . MET A 1 86 ? -7.185 -7.210 39.606 1.00 67.00 86 MET A CA 1
ATOM 621 C C . MET A 1 86 ? -6.680 -6.568 40.917 1.00 67.00 86 MET A C 1
ATOM 623 O O . MET A 1 86 ? -6.154 -5.455 40.900 1.00 67.00 86 MET A O 1
ATOM 627 N N . LYS A 1 87 ? -6.811 -7.255 42.062 1.00 58.62 87 LYS A N 1
ATOM 628 C CA . LYS A 1 87 ? -6.373 -6.774 43.384 1.00 58.62 87 LYS A CA 1
ATOM 629 C C . LYS A 1 87 ? -4.861 -6.517 43.444 1.00 58.62 87 LYS A C 1
ATOM 631 O O . LYS A 1 87 ? -4.076 -7.385 43.805 1.00 58.62 87 LYS A O 1
ATOM 636 N N . SER A 1 88 ? -4.478 -5.279 43.151 1.00 49.59 88 SER A N 1
ATOM 637 C CA . SER A 1 88 ? -3.303 -4.627 43.730 1.00 49.59 88 SER A CA 1
ATOM 638 C C . SER A 1 88 ? -3.772 -3.732 44.877 1.00 49.59 88 SER A C 1
ATOM 640 O O . SER A 1 88 ? -4.682 -2.926 44.677 1.00 49.59 88 SER A O 1
ATOM 642 N N . ASP A 1 89 ? -3.130 -3.816 46.045 1.00 52.28 89 ASP A N 1
ATOM 643 C CA . ASP A 1 89 ? -3.573 -3.217 47.327 1.00 52.28 89 ASP A CA 1
ATOM 644 C C . ASP A 1 89 ? -3.649 -1.671 47.382 1.00 52.28 89 ASP A C 1
ATOM 646 O O . ASP A 1 89 ? -3.786 -1.079 48.449 1.00 52.28 89 ASP A O 1
ATOM 650 N N . ARG A 1 90 ? -3.559 -0.982 46.239 1.00 48.78 90 ARG A N 1
ATOM 651 C CA . ARG A 1 90 ? -3.643 0.484 46.119 1.00 48.78 90 ARG A CA 1
ATOM 652 C C . ARG A 1 90 ? -4.956 1.002 45.529 1.00 48.78 90 ARG A C 1
ATOM 654 O O . ARG A 1 90 ? -5.181 2.207 45.568 1.00 48.78 90 ARG A O 1
ATOM 661 N N . LEU A 1 91 ? -5.808 0.136 44.976 1.00 52.19 91 LEU A N 1
ATOM 662 C CA . LEU A 1 91 ? -7.049 0.534 44.299 1.00 52.19 91 LEU A CA 1
ATOM 663 C C . LEU A 1 91 ? -8.230 -0.312 44.782 1.00 52.19 91 LEU A C 1
ATOM 665 O O . LEU A 1 91 ? -8.662 -1.252 44.119 1.00 52.19 91 LEU A O 1
ATOM 669 N N . ASN A 1 92 ? -8.787 0.061 45.936 1.00 57.28 92 ASN A N 1
ATOM 670 C CA . ASN A 1 92 ? -10.067 -0.469 46.406 1.00 57.28 92 ASN A CA 1
ATOM 671 C C . ASN A 1 92 ? -11.211 0.210 45.623 1.00 57.28 92 ASN A C 1
ATOM 673 O O . ASN A 1 92 ? -11.890 1.104 46.124 1.00 57.28 92 ASN A O 1
ATOM 677 N N . MET A 1 93 ? -11.326 -0.132 44.336 1.00 64.94 93 MET A N 1
ATOM 678 C CA . MET A 1 93 ? -12.249 0.510 43.399 1.00 64.94 93 MET A CA 1
ATOM 679 C C . MET A 1 93 ? -13.695 0.054 43.675 1.00 64.94 93 MET A C 1
ATOM 681 O O . MET A 1 93 ? -13.958 -1.151 43.643 1.00 64.94 93 MET A O 1
ATOM 685 N N . PRO A 1 94 ? -14.645 0.975 43.932 1.00 78.56 94 PRO A N 1
ATOM 686 C CA . PRO A 1 94 ? -16.036 0.610 44.181 1.00 78.56 94 PRO A CA 1
ATOM 687 C C . PRO A 1 94 ? -16.681 -0.017 42.938 1.00 78.56 94 PRO A C 1
ATOM 689 O O . PRO A 1 94 ? -16.333 0.313 41.801 1.00 78.56 94 PRO A O 1
ATOM 692 N N . GLN A 1 95 ? -17.656 -0.901 43.162 1.00 76.00 95 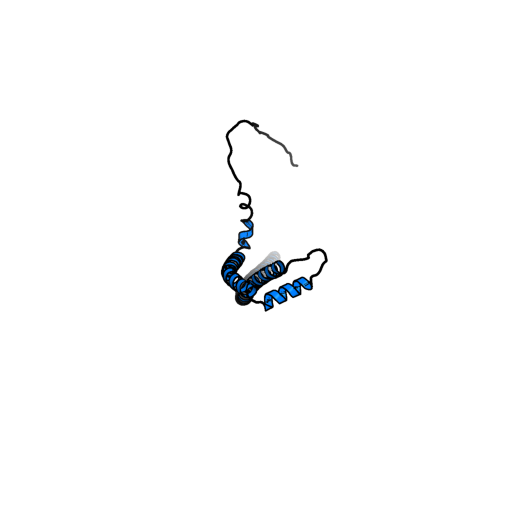GLN A N 1
ATOM 693 C CA . GLN A 1 95 ? -18.309 -1.701 42.117 1.00 76.00 95 GLN A CA 1
ATOM 694 C C . GLN A 1 95 ? -18.849 -0.847 40.958 1.00 76.00 95 GLN A C 1
ATOM 696 O O . GLN A 1 95 ? -18.661 -1.201 39.797 1.00 76.00 95 GLN A O 1
ATOM 701 N N . GLU A 1 96 ? -19.435 0.313 41.258 1.00 79.81 96 GLU A N 1
ATOM 702 C CA . GLU A 1 96 ? -19.957 1.250 40.256 1.00 79.81 96 GLU A CA 1
ATOM 703 C C . GLU A 1 96 ? -18.872 1.758 39.290 1.00 79.81 96 GLU A C 1
ATOM 705 O O . GLU A 1 96 ? -19.102 1.814 38.082 1.00 79.81 96 GLU A O 1
ATOM 710 N N . GLN A 1 97 ? -17.662 2.050 39.784 1.00 82.00 97 GLN A N 1
ATOM 711 C CA . GLN A 1 97 ? -16.540 2.482 38.939 1.00 82.00 97 GLN A CA 1
ATOM 712 C C . GLN A 1 97 ? -16.035 1.343 38.044 1.00 82.00 97 GLN A C 1
ATOM 714 O O . GLN A 1 97 ? -15.724 1.577 36.877 1.00 82.00 97 GLN A O 1
ATOM 719 N N . ALA A 1 98 ? -16.014 0.103 38.546 1.00 81.38 98 ALA A N 1
ATOM 720 C CA . ALA A 1 98 ? -15.662 -1.069 37.743 1.00 81.38 98 ALA A CA 1
ATOM 721 C C . ALA A 1 98 ? -16.672 -1.315 36.605 1.00 81.38 98 ALA A C 1
ATOM 723 O O . ALA A 1 98 ? -16.278 -1.585 35.468 1.00 81.38 98 ALA A O 1
ATOM 724 N N . VAL A 1 99 ? -17.973 -1.165 36.882 1.00 83.19 99 VAL A N 1
ATOM 725 C CA . VAL A 1 99 ? -19.039 -1.251 35.868 1.00 83.19 99 VAL A CA 1
ATOM 726 C C . VAL A 1 99 ? -18.933 -0.107 34.856 1.00 83.19 99 VAL A C 1
ATOM 728 O O . VAL A 1 99 ? -19.040 -0.346 33.652 1.00 83.19 99 VAL A O 1
ATOM 731 N N . GLN A 1 100 ? -18.666 1.123 35.307 1.00 83.38 100 GLN A N 1
ATOM 732 C CA . GLN A 1 100 ? -18.481 2.278 34.426 1.00 83.38 100 GLN A CA 1
ATOM 733 C C . GLN A 1 100 ? -17.264 2.105 33.501 1.00 83.38 100 GLN A C 1
ATOM 735 O O . GLN A 1 100 ? -17.367 2.368 32.301 1.00 83.38 100 GLN A O 1
ATOM 740 N N . ALA A 1 101 ? -16.141 1.599 34.017 1.00 83.06 101 ALA A N 1
ATOM 741 C CA . ALA A 1 101 ? -14.958 1.275 33.220 1.00 83.06 101 ALA A CA 1
ATOM 742 C C . ALA A 1 101 ? -15.250 0.174 32.182 1.00 83.06 101 ALA A C 1
ATOM 744 O O . ALA A 1 101 ? -14.894 0.318 31.010 1.00 83.06 101 ALA A O 1
ATOM 745 N N . GLY A 1 102 ? -15.974 -0.882 32.571 1.00 82.94 102 GLY A N 1
ATOM 746 C CA . GLY A 1 102 ? -16.445 -1.915 31.644 1.00 82.94 102 GLY A CA 1
ATOM 747 C C . GLY A 1 102 ? -17.336 -1.350 30.533 1.00 82.94 102 GLY A C 1
ATOM 748 O O . GLY A 1 102 ? -17.147 -1.662 29.358 1.00 82.94 102 GLY A O 1
ATOM 749 N N . CYS A 1 103 ? -18.270 -0.465 30.882 1.00 82.75 103 CYS A N 1
ATOM 750 C CA . CYS A 1 103 ? -19.165 0.209 29.940 1.00 82.75 103 CYS A CA 1
ATOM 751 C C . CYS A 1 103 ? -18.415 1.037 28.880 1.00 82.75 103 CYS A C 1
ATOM 753 O O . CYS A 1 103 ? -18.822 1.048 27.712 1.00 82.75 103 CYS A O 1
ATOM 755 N N . VAL A 1 104 ? -17.310 1.690 29.265 1.00 85.50 104 VAL A N 1
ATOM 756 C CA . VAL A 1 104 ? -16.404 2.392 28.338 1.00 85.50 104 VAL A CA 1
ATOM 757 C C . VAL A 1 104 ? -15.673 1.394 27.436 1.00 85.50 104 VAL A C 1
ATOM 759 O O . VAL A 1 104 ? -15.729 1.543 26.216 1.00 85.50 104 VAL A O 1
ATOM 762 N N . MET A 1 105 ? -15.079 0.337 28.002 1.00 84.56 105 MET A N 1
ATOM 763 C CA . MET A 1 105 ? -14.366 -0.704 27.244 1.00 84.56 105 MET A CA 1
ATOM 764 C C . MET A 1 105 ? -15.252 -1.394 26.196 1.00 84.56 105 MET A C 1
ATOM 766 O O . MET A 1 105 ? -14.809 -1.616 25.069 1.00 84.56 105 MET A O 1
ATOM 770 N N . VAL A 1 106 ? -16.518 -1.688 26.518 1.00 85.81 106 VAL A N 1
ATOM 771 C CA . VAL A 1 106 ? -17.495 -2.224 25.550 1.00 85.81 106 VAL A CA 1
ATOM 772 C C . VAL A 1 106 ? -17.753 -1.222 24.427 1.00 85.81 106 VAL A C 1
ATOM 774 O O . VAL A 1 106 ? -17.725 -1.590 23.252 1.00 85.81 106 VAL A O 1
ATOM 777 N N . GLY A 1 107 ? -17.957 0.053 24.771 1.00 80.94 107 GLY A N 1
ATOM 778 C CA . GLY A 1 107 ? -18.194 1.110 23.792 1.00 80.94 107 GLY A CA 1
ATOM 779 C C . GLY A 1 107 ? -17.019 1.290 22.825 1.00 80.94 107 GLY A C 1
ATOM 780 O O . GLY A 1 107 ? -17.227 1.391 21.615 1.00 80.94 107 GLY A O 1
ATOM 781 N N . GLU A 1 108 ? -15.788 1.270 23.337 1.00 82.31 108 GLU A N 1
ATOM 782 C CA . GLU A 1 108 ? -14.569 1.314 22.525 1.00 82.31 108 GLU A CA 1
ATOM 783 C C . GLU A 1 108 ? -14.404 0.057 21.667 1.00 82.31 108 GLU A C 1
ATOM 785 O O . GLU A 1 108 ? -14.181 0.176 20.463 1.00 82.31 108 GLU A O 1
ATOM 790 N N . THR A 1 109 ? -14.604 -1.135 22.237 1.00 86.00 109 THR A N 1
ATOM 791 C CA . THR A 1 109 ? -14.513 -2.419 21.517 1.00 86.00 109 THR A CA 1
ATOM 792 C C . THR A 1 109 ? -15.480 -2.474 20.334 1.00 86.00 109 THR A C 1
ATOM 794 O O . THR A 1 109 ? -15.089 -2.875 19.239 1.00 86.00 109 THR A O 1
ATOM 797 N N . VAL A 1 110 ? -16.721 -2.004 20.505 1.00 84.56 110 VAL A N 1
ATOM 798 C CA . VAL A 1 110 ? -17.711 -1.916 19.418 1.00 84.56 110 VAL A CA 1
ATOM 799 C C . VAL A 1 110 ? -17.258 -0.937 18.331 1.00 84.56 110 VAL A C 1
ATOM 801 O O . VAL A 1 110 ? -17.320 -1.269 17.146 1.00 84.56 110 VAL A O 1
ATOM 804 N N . VAL A 1 111 ? -16.752 0.247 18.701 1.00 83.69 111 VAL A N 1
ATOM 805 C CA . VAL A 1 111 ? -16.245 1.224 17.720 1.00 83.69 111 VAL A CA 1
ATOM 806 C C . VAL A 1 111 ? -15.043 0.667 16.957 1.00 83.69 111 VAL A C 1
ATOM 808 O O . VAL A 1 111 ? -15.019 0.764 15.729 1.00 83.69 111 VAL A O 1
ATOM 811 N N . PHE A 1 112 ? -14.069 0.064 17.641 1.00 84.44 112 PHE A N 1
ATOM 812 C CA . PHE A 1 112 ? -12.893 -0.531 17.004 1.00 84.44 112 PHE A CA 1
ATOM 813 C C . PHE A 1 112 ? -13.248 -1.744 16.140 1.00 84.44 112 PHE A C 1
ATOM 815 O O . PHE A 1 112 ? -12.728 -1.846 15.033 1.00 84.44 112 PHE A O 1
ATOM 822 N N . GLY A 1 113 ? -14.168 -2.607 16.578 1.00 86.19 113 GLY A N 1
ATOM 823 C CA . GLY A 1 113 ? -14.629 -3.764 15.809 1.00 86.19 113 GLY A CA 1
ATOM 824 C C . GLY A 1 113 ? -15.311 -3.366 14.499 1.00 86.19 113 GLY A C 1
ATOM 825 O O . GLY A 1 113 ? -14.916 -3.834 13.433 1.00 86.19 113 GLY A O 1
ATOM 826 N N . VAL A 1 114 ? -16.272 -2.436 14.551 1.00 84.00 114 VAL A N 1
ATOM 827 C CA . VAL A 1 114 ? -16.959 -1.930 13.346 1.00 84.00 114 VAL A CA 1
ATOM 828 C C . VAL A 1 114 ? -15.982 -1.191 12.426 1.00 84.00 114 VAL A C 1
ATOM 830 O O . VAL A 1 114 ? -15.956 -1.438 11.221 1.00 84.00 114 VAL A O 1
ATOM 833 N N . THR A 1 115 ? -15.130 -0.323 12.981 1.00 80.00 115 THR A N 1
ATOM 834 C CA . THR A 1 115 ? -14.154 0.454 12.197 1.00 80.00 115 THR A CA 1
ATOM 835 C C . THR A 1 115 ? -13.106 -0.445 11.539 1.00 80.00 115 THR A C 1
ATOM 837 O O . THR A 1 115 ? -12.835 -0.306 10.347 1.00 80.00 115 THR A O 1
ATOM 840 N N . GLY A 1 116 ? -12.547 -1.396 12.289 1.00 82.06 116 GLY A N 1
ATOM 841 C CA . GLY A 1 116 ? -11.555 -2.350 11.802 1.00 82.06 116 GLY A CA 1
ATOM 842 C C . GLY A 1 116 ? -12.128 -3.326 10.777 1.00 82.06 116 GLY A C 1
ATOM 843 O O . GLY A 1 116 ? -11.480 -3.579 9.763 1.00 82.06 116 GLY A O 1
ATOM 844 N N . GLY A 1 117 ? -13.356 -3.815 10.985 1.00 85.31 117 GLY A N 1
ATOM 845 C CA . GLY A 1 117 ? -14.043 -4.708 10.050 1.00 85.31 117 GLY A CA 1
ATOM 846 C C . GLY A 1 117 ? -14.267 -4.060 8.682 1.00 85.31 117 GLY A C 1
ATOM 847 O O . GLY A 1 117 ? -13.876 -4.627 7.662 1.00 85.31 117 GLY A O 1
ATOM 848 N N . VAL A 1 118 ? -14.810 -2.836 8.657 1.00 82.62 118 VAL A N 1
ATOM 849 C CA . VAL A 1 118 ? -15.030 -2.083 7.408 1.00 82.62 118 VAL A CA 1
ATOM 850 C C . VAL A 1 118 ? -13.701 -1.765 6.711 1.00 82.62 118 VAL A C 1
ATOM 852 O O . VAL A 1 118 ? -13.589 -1.954 5.500 1.00 82.62 118 VAL A O 1
ATOM 855 N N . LEU A 1 119 ? -12.674 -1.337 7.459 1.00 78.75 119 LEU A N 1
ATOM 856 C CA . LEU A 1 119 ? -11.341 -1.068 6.904 1.00 78.75 119 LEU A CA 1
ATOM 857 C C . LEU A 1 119 ? -10.686 -2.324 6.319 1.00 78.75 119 LEU A C 1
ATOM 859 O O . LEU A 1 119 ? -10.118 -2.254 5.234 1.00 78.75 119 LEU A O 1
ATOM 863 N N . THR A 1 120 ? -10.781 -3.468 6.999 1.00 82.44 120 THR A N 1
ATOM 864 C CA . THR A 1 120 ? -10.228 -4.745 6.516 1.00 82.44 120 THR A CA 1
ATOM 865 C C . THR A 1 120 ? -10.920 -5.193 5.231 1.00 82.44 120 THR A C 1
ATOM 867 O O . THR A 1 120 ? -10.254 -5.604 4.281 1.00 82.44 120 THR A O 1
ATOM 870 N N . TRP A 1 121 ? -12.247 -5.054 5.170 1.00 85.44 121 TRP A N 1
ATOM 871 C CA . TRP A 1 121 ? -13.039 -5.412 3.995 1.00 85.44 121 TRP A CA 1
ATOM 872 C C . TRP A 1 121 ? -12.718 -4.531 2.777 1.00 85.44 121 TRP A C 1
ATOM 874 O O . TRP A 1 121 ? -12.378 -5.056 1.714 1.00 85.44 121 TRP A O 1
ATOM 884 N N . GLU A 1 122 ? -12.725 -3.200 2.929 1.00 81.31 122 GLU A N 1
ATOM 885 C CA . GLU A 1 122 ? -12.327 -2.287 1.845 1.00 81.31 122 GLU A CA 1
ATOM 886 C C . GLU A 1 122 ? -10.843 -2.435 1.470 1.00 81.31 122 GLU A C 1
ATOM 888 O O . GLU A 1 122 ? -10.495 -2.286 0.299 1.00 81.31 122 GLU A O 1
ATOM 893 N N . TYR A 1 123 ? -9.959 -2.782 2.414 1.00 79.56 123 TYR A N 1
ATOM 894 C CA . TYR A 1 123 ? -8.549 -3.057 2.120 1.00 79.56 123 TYR A CA 1
ATOM 895 C C . TYR A 1 123 ? -8.373 -4.312 1.251 1.00 79.56 123 TYR A C 1
ATOM 897 O O . TYR A 1 123 ? -7.626 -4.265 0.274 1.00 79.56 123 TYR A O 1
ATOM 905 N N . HIS A 1 124 ? -9.082 -5.410 1.546 1.00 79.75 124 HIS A N 1
ATOM 906 C CA . HIS A 1 124 ? -9.055 -6.621 0.713 1.00 79.75 124 HIS A CA 1
ATOM 907 C C . HIS A 1 124 ? -9.545 -6.328 -0.713 1.00 79.75 124 HIS A C 1
ATOM 909 O O . HIS A 1 124 ? -8.818 -6.559 -1.679 1.00 79.75 124 HIS A O 1
ATOM 915 N N . LYS A 1 125 ? -10.719 -5.700 -0.831 1.00 83.94 125 LYS A N 1
ATOM 916 C CA . LYS A 1 125 ? -11.324 -5.278 -2.102 1.00 83.94 125 LYS A CA 1
ATOM 917 C C . LYS A 1 125 ? -10.423 -4.325 -2.907 1.00 83.94 125 LYS A C 1
ATOM 919 O O . LYS A 1 125 ? -10.241 -4.498 -4.111 1.00 83.94 125 LYS A O 1
ATOM 924 N N . SER A 1 126 ? -9.809 -3.341 -2.246 1.00 75.00 126 SER A N 1
ATOM 925 C CA . SER A 1 126 ? -8.890 -2.389 -2.889 1.00 75.00 126 SER A CA 1
ATOM 926 C C . SER A 1 126 ? -7.608 -3.058 -3.389 1.00 75.00 126 SER A C 1
ATOM 928 O O . SER A 1 126 ? -7.111 -2.711 -4.458 1.00 75.00 126 SER A O 1
ATOM 930 N N . LYS A 1 127 ? -7.082 -4.034 -2.639 1.00 77.69 127 LYS A N 1
ATOM 931 C CA . LYS A 1 127 ? -5.861 -4.780 -2.975 1.00 77.69 127 LYS A CA 1
ATOM 932 C C . LYS A 1 127 ? -6.037 -5.668 -4.209 1.00 77.69 127 LYS A C 1
ATOM 934 O O . LYS A 1 127 ? -5.096 -5.821 -4.985 1.00 77.69 127 LYS A O 1
ATOM 939 N N . GLU A 1 128 ? -7.223 -6.234 -4.410 1.00 78.00 128 GLU A N 1
ATOM 940 C CA . GLU A 1 128 ? -7.561 -7.000 -5.617 1.00 78.00 128 GLU A CA 1
ATOM 941 C C . GLU A 1 128 ? -7.647 -6.091 -6.853 1.00 78.00 128 GLU A C 1
ATOM 943 O O . GLU A 1 128 ? -7.004 -6.367 -7.868 1.00 78.00 128 GLU A O 1
ATOM 948 N N . ALA A 1 129 ? -8.345 -4.957 -6.736 1.00 74.31 129 ALA A N 1
ATOM 949 C CA . ALA A 1 129 ? -8.464 -3.971 -7.812 1.00 74.31 129 ALA A CA 1
ATOM 950 C C . ALA A 1 129 ? -7.124 -3.297 -8.176 1.00 74.31 129 ALA A C 1
ATOM 952 O O . ALA A 1 129 ? -6.896 -2.951 -9.335 1.00 74.31 129 ALA A O 1
ATOM 953 N N . GLU A 1 130 ? -6.227 -3.097 -7.206 1.00 74.56 130 GLU A N 1
ATOM 954 C CA . GLU A 1 130 ? -4.882 -2.567 -7.453 1.00 74.56 130 GLU A CA 1
ATOM 955 C C . GLU A 1 130 ? -3.991 -3.572 -8.187 1.00 74.56 130 GLU A C 1
ATOM 957 O O . GLU A 1 130 ? -3.364 -3.200 -9.176 1.00 74.56 130 GLU A O 1
ATOM 962 N N . ARG A 1 131 ? -3.999 -4.849 -7.783 1.00 76.56 131 ARG A N 1
ATOM 963 C CA . ARG A 1 131 ? -3.236 -5.905 -8.469 1.00 76.56 131 ARG A CA 1
ATOM 964 C C . ARG A 1 131 ? -3.597 -6.009 -9.947 1.00 76.56 131 ARG A C 1
ATOM 966 O O . ARG A 1 131 ? -2.702 -6.079 -10.780 1.00 76.56 131 ARG A O 1
ATOM 973 N N . GLN A 1 132 ? -4.887 -5.982 -10.285 1.00 76.12 132 GLN A N 1
ATOM 974 C CA . GLN A 1 132 ? -5.330 -6.033 -11.684 1.00 76.12 132 GLN A CA 1
ATOM 975 C C . GLN A 1 132 ? -4.786 -4.851 -12.505 1.00 76.12 132 GLN A C 1
ATOM 977 O O . GLN A 1 132 ? -4.296 -5.049 -13.614 1.00 76.12 132 GLN A O 1
ATOM 982 N N . LYS A 1 133 ? -4.791 -3.638 -11.936 1.00 77.00 133 LYS A N 1
ATOM 983 C CA . LYS A 1 133 ? -4.236 -2.440 -12.587 1.00 77.00 133 LYS A CA 1
ATOM 984 C C . LYS A 1 133 ? -2.715 -2.495 -12.730 1.00 77.00 133 LYS A C 1
ATOM 986 O O . LYS A 1 133 ? -2.200 -2.095 -13.768 1.00 77.00 133 LYS A O 1
ATOM 991 N N . GLU A 1 134 ? -2.006 -3.004 -11.724 1.00 79.19 134 GLU A N 1
ATOM 992 C CA . GLU A 1 134 ? -0.551 -3.192 -11.781 1.00 79.19 134 GLU A CA 1
ATOM 993 C C . GLU A 1 134 ? -0.162 -4.214 -12.861 1.00 79.19 134 GLU A C 1
ATOM 995 O O . GLU A 1 134 ? 0.777 -3.976 -13.617 1.00 79.19 134 GLU A O 1
ATOM 1000 N N . HIS A 1 135 ? -0.915 -5.314 -12.989 1.00 75.19 135 HIS A N 1
ATOM 1001 C CA . HIS A 1 135 ? -0.722 -6.291 -14.062 1.00 75.19 135 HIS A CA 1
ATOM 1002 C C . HIS A 1 135 ? -0.917 -5.666 -15.450 1.00 75.19 135 HIS A C 1
ATOM 1004 O O . HIS A 1 135 ? -0.013 -5.770 -16.276 1.00 75.19 135 HIS A O 1
ATOM 1010 N N . MET A 1 136 ? -2.028 -4.955 -15.680 1.00 82.00 136 MET A N 1
ATOM 1011 C CA . MET A 1 136 ? -2.293 -4.277 -16.958 1.00 82.00 136 MET A CA 1
ATOM 1012 C C . MET A 1 136 ? -1.198 -3.264 -17.320 1.00 82.00 136 MET A C 1
ATOM 1014 O O . MET A 1 136 ? -0.629 -3.342 -18.405 1.00 82.00 136 MET A O 1
ATOM 1018 N N . ALA A 1 137 ? -0.840 -2.362 -16.398 1.00 83.12 137 ALA A N 1
ATOM 1019 C CA . ALA A 1 137 ? 0.196 -1.353 -16.639 1.00 83.12 137 ALA A CA 1
ATOM 1020 C C . ALA A 1 137 ? 1.572 -1.983 -16.929 1.00 83.12 137 ALA A C 1
ATOM 1022 O O . ALA A 1 137 ? 2.364 -1.456 -17.710 1.00 83.12 137 ALA A O 1
ATOM 1023 N N . ARG A 1 138 ? 1.870 -3.134 -16.315 1.00 86.06 138 ARG A N 1
ATOM 1024 C CA . ARG A 1 138 ? 3.121 -3.871 -16.532 1.00 86.06 138 ARG A CA 1
ATOM 1025 C C . ARG A 1 138 ? 3.148 -4.629 -17.860 1.00 86.06 138 ARG A C 1
ATOM 1027 O O . ARG A 1 138 ? 4.232 -4.829 -18.407 1.00 86.06 138 ARG A O 1
ATOM 1034 N N . GLU A 1 139 ? 1.996 -5.054 -18.370 1.00 88.12 139 GLU A N 1
ATOM 1035 C CA . GLU A 1 139 ? 1.861 -5.627 -19.714 1.00 88.12 139 GLU A CA 1
ATOM 1036 C C . GLU A 1 139 ? 1.970 -4.546 -20.796 1.00 88.12 139 GLU A C 1
ATOM 1038 O O . GLU A 1 139 ? 2.706 -4.741 -21.763 1.00 88.12 139 GLU A O 1
ATOM 1043 N N . GLU A 1 140 ? 1.351 -3.382 -20.583 1.00 90.50 140 GLU A N 1
ATOM 1044 C CA . GLU A 1 140 ? 1.450 -2.199 -21.449 1.00 90.50 140 GLU A CA 1
ATOM 1045 C C . GLU A 1 140 ? 2.915 -1.754 -21.613 1.00 90.50 140 GLU A C 1
ATOM 1047 O O . GLU A 1 140 ? 3.459 -1.850 -22.716 1.00 90.50 140 GLU A O 1
ATOM 1052 N N . LEU A 1 141 ? 3.611 -1.458 -20.506 1.00 88.69 141 LEU A N 1
ATOM 1053 C CA . LEU A 1 141 ? 5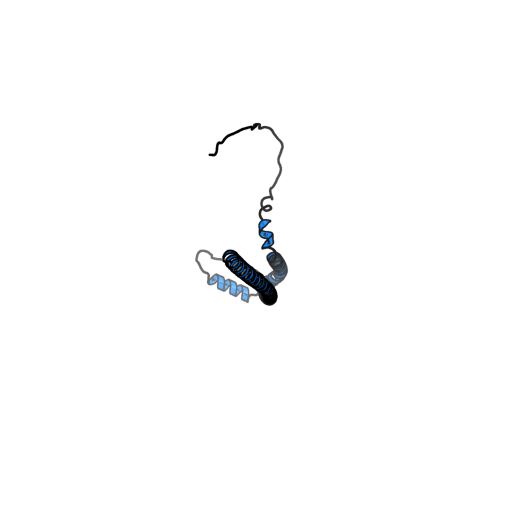.052 -1.143 -20.480 1.00 88.69 141 LEU A CA 1
ATOM 1054 C C . LEU A 1 141 ? 5.926 -2.206 -21.166 1.00 88.69 141 LEU A C 1
ATOM 1056 O O . LEU A 1 141 ? 6.951 -1.893 -21.775 1.00 88.69 141 LEU A O 1
ATOM 1060 N N . ARG A 1 142 ? 5.552 -3.488 -21.059 1.00 90.38 142 ARG A N 1
ATOM 1061 C CA . ARG A 1 142 ? 6.284 -4.583 -21.708 1.00 90.38 142 ARG A CA 1
ATOM 1062 C C . ARG A 1 142 ? 6.054 -4.601 -23.218 1.00 90.38 142 ARG A C 1
ATOM 1064 O O . ARG A 1 142 ? 6.985 -4.926 -23.952 1.00 90.38 142 ARG A O 1
ATOM 1071 N N . SER A 1 143 ? 4.849 -4.267 -23.674 1.00 90.69 143 SER A N 1
ATOM 1072 C CA . SER A 1 143 ? 4.518 -4.167 -25.097 1.00 90.69 143 SER A CA 1
ATOM 1073 C C . SER A 1 143 ? 5.220 -2.977 -25.760 1.00 90.69 143 SER A C 1
ATOM 1075 O O . SER A 1 143 ? 5.838 -3.156 -26.809 1.00 90.69 143 SER A O 1
ATOM 1077 N N . GLU A 1 144 ? 5.253 -1.816 -25.097 1.00 92.38 144 GLU A N 1
ATOM 1078 C CA . GLU A 1 144 ? 5.984 -0.625 -25.549 1.00 92.38 144 GLU A CA 1
ATOM 1079 C C . GLU A 1 144 ? 7.489 -0.894 -25.658 1.00 92.38 144 GLU A C 1
ATOM 1081 O O . GLU A 1 144 ? 8.107 -0.597 -26.681 1.00 92.38 144 GLU A O 1
ATOM 1086 N N . ALA A 1 145 ? 8.082 -1.526 -24.638 1.00 90.69 145 ALA A N 1
ATOM 1087 C CA . ALA A 1 145 ? 9.498 -1.883 -24.657 1.00 90.69 145 ALA A CA 1
ATOM 1088 C C . ALA A 1 145 ? 9.843 -2.824 -25.825 1.00 90.69 145 ALA A C 1
ATOM 1090 O O . ALA A 1 145 ? 10.865 -2.637 -26.482 1.00 90.69 145 ALA A O 1
ATOM 1091 N N . LEU A 1 146 ? 8.994 -3.821 -26.109 1.00 92.31 146 LEU A N 1
ATOM 1092 C CA . LEU A 1 146 ? 9.185 -4.733 -27.242 1.00 92.31 146 LEU A CA 1
ATOM 1093 C C . LEU A 1 146 ? 9.056 -4.018 -28.594 1.00 92.31 146 LEU A C 1
ATOM 1095 O O . LEU A 1 146 ? 9.868 -4.277 -29.480 1.00 92.31 146 LEU A O 1
ATOM 1099 N N . ALA A 1 147 ? 8.096 -3.099 -28.741 1.00 92.94 147 ALA A N 1
ATOM 1100 C CA . ALA A 1 147 ? 7.949 -2.292 -29.952 1.00 92.94 147 ALA A CA 1
ATOM 1101 C C . ALA A 1 147 ? 9.191 -1.416 -30.201 1.00 92.94 147 ALA A C 1
ATOM 1103 O O . ALA A 1 147 ? 9.751 -1.441 -31.297 1.00 92.94 147 ALA A O 1
ATOM 1104 N N . GLY A 1 148 ? 9.686 -0.730 -29.164 1.00 91.94 148 GLY A N 1
ATOM 1105 C CA . GLY A 1 148 ? 10.904 0.080 -29.246 1.00 91.94 148 GLY A CA 1
ATOM 1106 C C . GLY A 1 148 ? 12.165 -0.738 -29.554 1.00 91.94 148 GLY A C 1
ATOM 1107 O O . GLY A 1 148 ? 13.034 -0.272 -30.289 1.00 91.94 148 GLY A O 1
ATOM 1108 N N . PHE A 1 149 ? 12.272 -1.978 -29.058 1.00 93.69 149 PHE A N 1
ATOM 1109 C CA . PHE A 1 149 ? 13.373 -2.873 -29.438 1.00 93.69 149 PHE A CA 1
ATOM 1110 C C . PHE A 1 149 ? 13.337 -3.261 -30.921 1.00 93.69 149 PHE A C 1
ATOM 1112 O O . PHE A 1 149 ? 14.403 -3.355 -31.533 1.00 93.69 149 PHE A O 1
ATOM 1119 N N . GLU A 1 150 ? 12.155 -3.482 -31.499 1.00 94.81 150 GLU A N 1
ATOM 1120 C CA . GLU A 1 150 ? 12.029 -3.847 -32.914 1.00 94.81 150 GLU A CA 1
ATOM 1121 C C . GLU A 1 150 ? 12.311 -2.647 -33.833 1.00 94.81 150 GLU A C 1
ATOM 1123 O O . GLU A 1 150 ? 13.064 -2.778 -34.795 1.00 94.81 150 GLU A O 1
ATOM 1128 N N . GLU A 1 151 ? 11.827 -1.451 -33.487 1.00 94.56 151 GLU A N 1
ATOM 1129 C CA . GLU A 1 151 ? 12.170 -0.207 -34.193 1.00 94.56 151 GLU A CA 1
ATOM 1130 C C . GLU A 1 151 ? 13.689 0.053 -34.177 1.00 94.56 151 GLU A C 1
ATOM 1132 O O . GLU A 1 151 ? 14.311 0.274 -35.221 1.00 94.56 151 GLU A O 1
ATOM 1137 N N . LEU A 1 152 ? 14.325 -0.076 -33.006 1.00 94.00 152 LEU A N 1
ATOM 1138 C CA . LEU A 1 152 ? 15.772 0.097 -32.860 1.00 94.00 152 LEU A CA 1
ATOM 1139 C C . LEU A 1 152 ? 16.567 -0.976 -33.628 1.00 94.00 152 LEU A C 1
ATOM 1141 O O . LEU A 1 152 ? 17.644 -0.697 -34.161 1.00 94.00 152 LEU A O 1
ATOM 1145 N N . ARG A 1 153 ? 16.040 -2.204 -33.713 1.00 95.50 153 ARG A N 1
ATOM 1146 C CA . ARG A 1 153 ? 16.617 -3.303 -34.500 1.00 95.50 153 ARG A CA 1
ATOM 1147 C C . ARG A 1 153 ? 16.570 -3.003 -35.998 1.00 95.50 153 ARG A C 1
ATOM 1149 O O . ARG A 1 153 ? 17.577 -3.237 -36.669 1.00 95.50 153 ARG A O 1
ATOM 1156 N N . LEU A 1 154 ? 15.452 -2.480 -36.501 1.00 96.00 154 LEU A N 1
ATOM 1157 C CA . LEU A 1 154 ? 15.287 -2.096 -37.906 1.00 96.00 154 LEU A CA 1
ATOM 1158 C C . LEU A 1 154 ? 16.255 -0.967 -38.285 1.00 96.00 154 LEU A C 1
ATOM 1160 O O . LEU A 1 154 ? 17.022 -1.124 -39.236 1.00 96.00 154 LEU A O 1
ATOM 1164 N N . ALA A 1 155 ? 16.332 0.098 -37.481 1.00 95.06 155 ALA A N 1
ATOM 1165 C CA . ALA A 1 155 ? 17.287 1.192 -37.690 1.00 95.06 155 ALA A CA 1
ATOM 1166 C C . ALA A 1 155 ? 18.756 0.710 -37.676 1.00 95.06 155 ALA A C 1
ATOM 1168 O O . ALA A 1 155 ? 19.583 1.147 -38.480 1.00 95.06 155 ALA A O 1
ATOM 1169 N N . LEU A 1 156 ? 19.094 -0.248 -36.801 1.00 95.94 156 LEU A N 1
ATOM 1170 C CA . LEU A 1 156 ? 20.427 -0.861 -36.763 1.00 95.94 156 LEU A CA 1
ATOM 1171 C C . LEU A 1 156 ? 20.721 -1.714 -38.012 1.00 95.94 156 LEU A C 1
ATOM 1173 O O . LEU A 1 156 ? 21.878 -1.810 -38.430 1.00 95.94 156 LEU A O 1
ATOM 1177 N N . GLN A 1 157 ? 19.714 -2.375 -38.591 1.00 95.62 157 GLN A N 1
ATOM 1178 C CA . GLN A 1 157 ? 19.866 -3.120 -39.844 1.00 95.62 157 GLN A CA 1
ATOM 1179 C C . GLN A 1 157 ? 20.076 -2.169 -41.027 1.00 95.62 157 GLN A C 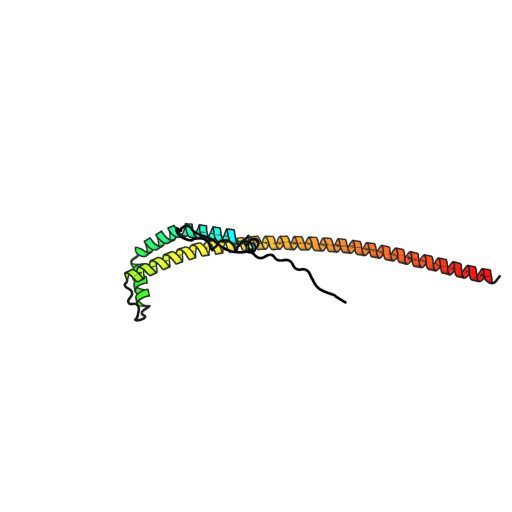1
ATOM 1181 O O . GLN A 1 157 ? 21.022 -2.371 -41.787 1.00 95.62 157 GLN A O 1
ATOM 1186 N N . GLU A 1 158 ? 19.285 -1.100 -41.120 1.00 96.12 158 GLU A N 1
ATOM 1187 C CA . GLU A 1 158 ? 19.417 -0.063 -42.150 1.00 96.12 158 GLU A CA 1
ATOM 1188 C C . GLU A 1 158 ? 20.820 0.571 -42.148 1.00 96.12 158 GLU A C 1
ATOM 1190 O O . GLU A 1 158 ? 21.508 0.558 -43.172 1.00 96.12 158 GLU A O 1
ATOM 1195 N N . GLN A 1 159 ? 21.318 1.010 -40.984 1.00 93.69 159 GLN A N 1
ATOM 1196 C CA . GLN A 1 159 ? 22.680 1.552 -40.876 1.00 93.69 159 GLN A CA 1
ATOM 1197 C C . GLN A 1 159 ? 23.763 0.535 -41.265 1.00 93.69 159 GLN A C 1
ATOM 1199 O O . GLN A 1 159 ? 24.759 0.896 -41.896 1.00 93.69 159 GLN A O 1
ATOM 1204 N N . LYS A 1 160 ? 23.596 -0.749 -40.917 1.00 95.06 160 LYS A N 1
ATOM 1205 C CA . LYS A 1 160 ? 24.549 -1.801 -41.314 1.00 95.06 160 LYS A CA 1
ATOM 1206 C C . LYS A 1 160 ? 24.584 -2.000 -42.825 1.00 95.06 160 LYS A C 1
ATOM 1208 O O . LYS A 1 160 ? 25.668 -2.206 -43.372 1.00 95.06 160 LYS A O 1
ATOM 1213 N N . GLU A 1 161 ? 23.437 -1.933 -43.495 1.00 95.00 161 GLU A N 1
ATOM 1214 C CA . GLU A 1 161 ? 23.390 -1.980 -44.954 1.00 95.00 161 GLU A CA 1
ATOM 1215 C C . GLU A 1 161 ? 24.065 -0.766 -45.586 1.00 95.00 161 GLU A C 1
ATOM 1217 O O . GLU A 1 161 ? 24.828 -0.931 -46.536 1.00 95.00 161 GLU A O 1
ATOM 1222 N N . GLU A 1 162 ? 23.831 0.441 -45.067 1.00 94.25 162 GLU A N 1
ATOM 1223 C CA . GLU A 1 162 ? 24.464 1.647 -45.599 1.00 94.25 162 GLU A CA 1
ATOM 1224 C C . GLU A 1 162 ? 25.994 1.585 -45.465 1.00 94.25 162 GLU A C 1
ATOM 1226 O O . GLU A 1 162 ? 26.711 1.774 -46.450 1.00 94.25 162 GLU A O 1
ATOM 1231 N N . VAL A 1 163 ? 26.504 1.203 -44.289 1.00 95.31 163 VAL A N 1
ATOM 1232 C CA . VAL A 1 163 ? 27.944 0.994 -44.056 1.00 95.31 163 VAL A CA 1
ATOM 1233 C C . VAL A 1 163 ? 28.514 -0.079 -44.994 1.00 95.31 163 VAL A C 1
ATOM 1235 O O . VAL A 1 163 ? 29.616 0.087 -45.525 1.00 95.31 163 VAL A O 1
ATOM 1238 N N . ALA A 1 164 ? 27.771 -1.159 -45.263 1.00 94.31 164 ALA A N 1
ATOM 1239 C CA . ALA A 1 164 ? 28.188 -2.186 -46.218 1.00 94.31 164 ALA A CA 1
ATOM 1240 C C . ALA A 1 164 ? 28.248 -1.657 -47.666 1.00 94.31 164 ALA A C 1
ATOM 1242 O O . ALA A 1 164 ? 29.207 -1.956 -48.384 1.00 94.31 164 ALA A O 1
ATOM 1243 N N . ARG A 1 165 ? 27.274 -0.833 -48.087 1.00 94.44 165 ARG A N 1
ATOM 1244 C CA . ARG A 1 165 ? 27.253 -0.178 -49.411 1.00 94.44 165 ARG A CA 1
ATOM 1245 C C . ARG A 1 165 ? 28.432 0.788 -49.569 1.00 94.44 165 ARG A C 1
ATOM 1247 O O . ARG A 1 165 ? 29.189 0.659 -50.531 1.00 94.44 165 ARG A O 1
ATOM 1254 N N . GLN A 1 166 ? 28.646 1.682 -48.600 1.00 93.88 166 GLN A N 1
ATOM 1255 C CA . GLN A 1 166 ? 29.773 2.625 -48.590 1.00 93.88 166 GLN A CA 1
ATOM 1256 C C . GLN A 1 166 ? 31.126 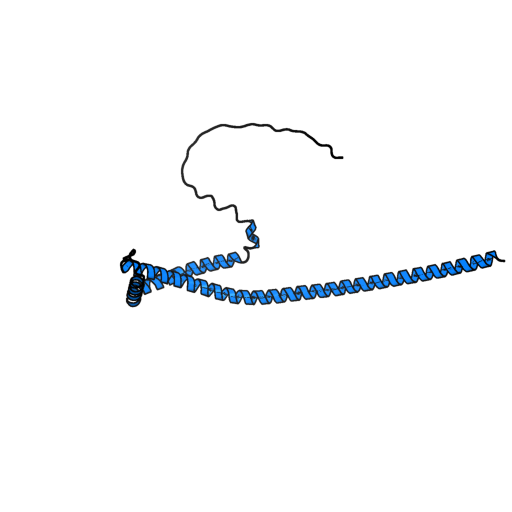1.886 -48.605 1.00 93.88 166 GLN A C 1
ATOM 1258 O O . GLN A 1 166 ? 32.030 2.231 -49.369 1.00 93.88 166 GLN A O 1
ATOM 1263 N N . GLY A 1 167 ? 31.261 0.808 -47.823 1.00 93.00 167 GLY A N 1
ATOM 1264 C CA . GLY A 1 167 ? 32.451 -0.046 -47.827 1.00 93.00 167 GLY A CA 1
ATOM 1265 C C . GLY A 1 167 ? 32.726 -0.692 -49.191 1.00 93.00 167 GLY A C 1
ATOM 1266 O O . GLY A 1 167 ? 33.868 -0.680 -49.665 1.00 93.00 167 GLY A O 1
ATOM 1267 N N . ALA A 1 168 ? 31.690 -1.206 -49.861 1.00 94.19 168 ALA A N 1
ATOM 1268 C CA . ALA A 1 168 ? 31.802 -1.768 -51.206 1.00 94.19 168 ALA A CA 1
ATOM 1269 C C . ALA A 1 168 ? 32.215 -0.711 -52.249 1.00 94.19 168 ALA A C 1
ATOM 1271 O O . ALA A 1 168 ? 33.074 -0.986 -53.095 1.00 94.19 168 ALA A O 1
ATOM 1272 N N . GLU A 1 169 ? 31.676 0.508 -52.160 1.00 94.62 169 GLU A N 1
ATOM 1273 C CA . GLU A 1 169 ? 32.050 1.625 -53.033 1.00 94.62 169 GLU A CA 1
ATOM 1274 C C . GLU A 1 169 ? 33.522 2.028 -52.850 1.00 94.62 169 GLU A C 1
ATOM 1276 O O . GLU A 1 169 ? 34.267 2.103 -53.831 1.00 94.62 169 GLU A O 1
ATOM 1281 N N . ILE A 1 170 ? 33.991 2.186 -51.606 1.00 94.38 170 ILE A N 1
ATOM 1282 C CA . ILE A 1 170 ? 35.399 2.499 -51.303 1.00 94.38 170 ILE A CA 1
ATOM 1283 C C . ILE A 1 170 ? 36.337 1.426 -51.881 1.00 94.38 170 ILE A C 1
ATOM 1285 O O . ILE A 1 170 ? 37.380 1.751 -52.461 1.00 94.38 170 ILE A O 1
ATOM 1289 N N . ILE A 1 171 ? 35.974 0.142 -51.779 1.00 94.62 171 ILE A N 1
ATOM 1290 C CA . ILE A 1 171 ? 36.748 -0.961 -52.373 1.00 94.62 171 ILE A CA 1
ATOM 1291 C C . ILE A 1 171 ? 36.764 -0.859 -53.908 1.00 94.62 171 ILE A C 1
ATOM 1293 O O . ILE A 1 171 ? 37.818 -1.050 -54.524 1.00 94.62 171 ILE A O 1
ATOM 1297 N N . ALA A 1 172 ? 35.635 -0.528 -54.540 1.00 92.81 172 ALA A N 1
ATOM 1298 C CA . ALA A 1 172 ? 35.549 -0.345 -55.988 1.00 92.81 172 ALA A CA 1
ATOM 1299 C C . ALA A 1 172 ? 36.398 0.844 -56.479 1.00 92.81 172 ALA A C 1
ATOM 1301 O O . ALA A 1 172 ? 37.128 0.712 -57.468 1.00 92.81 172 ALA A O 1
ATOM 1302 N N . LEU A 1 173 ? 36.374 1.976 -55.767 1.00 92.88 173 LEU A N 1
ATOM 1303 C CA . LEU A 1 173 ? 37.202 3.149 -56.064 1.00 92.88 173 LEU A CA 1
ATOM 1304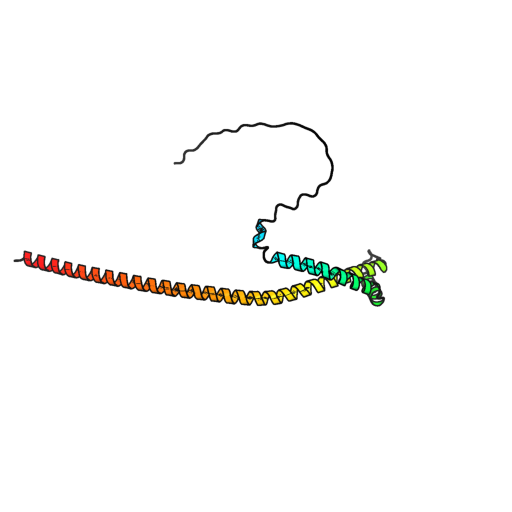 C C . LEU A 1 173 ? 38.698 2.827 -55.936 1.00 92.88 173 LEU A C 1
ATOM 1306 O O . LEU A 1 173 ? 39.448 3.047 -56.891 1.00 92.88 173 LEU A O 1
ATOM 1310 N N . ARG A 1 174 ? 39.124 2.182 -54.840 1.00 92.69 174 ARG A N 1
ATOM 1311 C CA . ARG A 1 174 ? 40.520 1.732 -54.657 1.00 92.69 174 ARG A CA 1
ATOM 1312 C C . ARG A 1 174 ? 40.984 0.784 -55.771 1.00 92.69 174 ARG A C 1
ATOM 1314 O O . ARG A 1 174 ? 42.115 0.899 -56.246 1.00 92.69 174 ARG A O 1
ATOM 1321 N N . ARG A 1 175 ? 40.120 -0.125 -56.248 1.00 93.25 175 ARG A N 1
ATOM 1322 C CA . ARG A 1 175 ? 40.421 -0.995 -57.406 1.00 93.25 175 ARG A CA 1
ATOM 1323 C C . ARG A 1 175 ? 40.616 -0.192 -58.699 1.00 93.25 175 ARG A C 1
ATOM 1325 O O . ARG A 1 175 ? 41.574 -0.454 -59.429 1.00 93.25 175 ARG A O 1
ATOM 1332 N N . ARG A 1 176 ? 39.763 0.807 -58.972 1.00 92.06 176 ARG A N 1
ATOM 1333 C CA . ARG A 1 176 ? 39.895 1.706 -60.140 1.00 92.06 176 ARG A CA 1
ATOM 1334 C C . ARG A 1 176 ? 41.197 2.514 -60.094 1.00 92.06 176 ARG A C 1
ATOM 1336 O O . ARG A 1 176 ? 41.862 2.671 -61.117 1.00 92.06 176 ARG A O 1
ATOM 1343 N N . GLU A 1 177 ? 41.599 2.998 -58.923 1.00 93.12 177 GLU A N 1
ATOM 1344 C CA . GLU A 1 177 ? 42.865 3.720 -58.739 1.00 93.12 177 GLU A CA 1
ATOM 1345 C C . GLU A 1 177 ? 44.089 2.826 -58.940 1.00 93.12 177 GLU A C 1
ATOM 1347 O O . GLU A 1 177 ? 44.985 3.188 -59.704 1.00 93.12 177 GLU A O 1
ATOM 1352 N N . ALA A 1 178 ? 44.095 1.624 -58.356 1.00 88.75 178 ALA A N 1
ATOM 1353 C CA . ALA A 1 178 ? 45.158 0.646 -58.574 1.00 88.75 178 ALA A CA 1
ATOM 1354 C C . ALA A 1 178 ? 45.329 0.297 -60.066 1.00 88.75 178 ALA A C 1
ATOM 1356 O O . ALA A 1 178 ? 46.457 0.153 -60.543 1.00 88.75 178 ALA A O 1
ATOM 1357 N N . HIS A 1 179 ? 44.229 0.216 -60.824 1.00 88.69 179 HIS A N 1
ATOM 1358 C CA . HIS A 1 179 ? 44.266 0.015 -62.274 1.00 88.69 179 HIS A CA 1
ATOM 1359 C C . HIS A 1 179 ? 44.876 1.219 -63.018 1.00 88.69 179 HIS A C 1
ATOM 1361 O O . HIS A 1 179 ? 45.787 1.044 -63.827 1.00 88.69 179 HIS A O 1
ATOM 1367 N N . ARG A 1 180 ? 44.456 2.453 -62.690 1.00 88.75 180 ARG A N 1
ATOM 1368 C CA . ARG A 1 180 ? 45.026 3.686 -63.275 1.00 88.75 180 ARG A CA 1
ATOM 1369 C C . ARG A 1 180 ? 46.526 3.838 -62.996 1.00 88.75 180 ARG A C 1
ATOM 1371 O O . ARG A 1 180 ? 47.271 4.248 -63.884 1.00 88.75 180 ARG A O 1
ATOM 1378 N N . ILE A 1 181 ? 46.988 3.474 -61.796 1.00 88.75 181 ILE A N 1
ATOM 1379 C CA . ILE A 1 181 ? 48.416 3.500 -61.437 1.00 88.75 181 ILE A CA 1
ATOM 1380 C C . ILE A 1 181 ? 49.213 2.475 -62.257 1.00 88.75 181 ILE A C 1
ATOM 1382 O O . ILE A 1 181 ? 50.327 2.779 -62.682 1.00 88.75 181 ILE A O 1
ATOM 1386 N N . LYS A 1 182 ? 48.657 1.280 -62.510 1.00 87.19 182 LYS A N 1
ATOM 1387 C CA . LYS A 1 182 ? 49.299 0.270 -63.369 1.00 87.19 182 LYS A CA 1
ATOM 1388 C C . LYS A 1 182 ? 49.458 0.769 -64.808 1.00 87.19 182 LYS A C 1
ATOM 1390 O O . LYS A 1 182 ? 50.572 0.707 -65.315 1.00 87.19 182 LYS A O 1
ATOM 1395 N N . ILE A 1 183 ? 48.406 1.325 -65.418 1.00 85.81 183 ILE A N 1
ATOM 1396 C CA . ILE A 1 183 ? 48.459 1.863 -66.794 1.00 85.81 183 ILE A CA 1
ATOM 1397 C C . ILE A 1 183 ? 49.534 2.953 -66.917 1.00 85.81 183 ILE A C 1
ATOM 1399 O O . ILE A 1 183 ? 50.458 2.804 -67.713 1.00 85.81 183 ILE A O 1
ATOM 1403 N N . ARG A 1 184 ? 49.514 3.970 -66.042 1.00 85.00 184 ARG A N 1
ATOM 1404 C CA . ARG A 1 184 ? 50.516 5.058 -66.049 1.00 85.00 184 ARG A CA 1
ATOM 1405 C C . ARG A 1 184 ? 51.964 4.584 -65.862 1.00 85.00 184 ARG A C 1
ATOM 1407 O O . ARG A 1 184 ? 52.895 5.293 -66.235 1.00 85.00 184 ARG A O 1
ATOM 1414 N N . ARG A 1 185 ? 52.186 3.419 -65.238 1.00 82.94 185 ARG A N 1
ATOM 1415 C CA . ARG A 1 185 ? 53.522 2.805 -65.108 1.00 82.94 185 ARG A CA 1
ATOM 1416 C C . ARG A 1 185 ? 53.963 2.049 -66.361 1.00 82.94 185 ARG A C 1
ATOM 1418 O O . ARG A 1 185 ? 55.165 1.878 -66.530 1.00 82.94 185 ARG A O 1
ATOM 1425 N N . VAL A 1 186 ? 53.028 1.587 -67.192 1.00 81.75 186 VAL A N 1
ATOM 1426 C CA . VAL A 1 186 ? 53.319 0.963 -68.492 1.00 81.75 186 VAL A CA 1
ATOM 1427 C C . VAL A 1 186 ? 53.608 2.042 -69.533 1.00 81.75 186 VAL A C 1
ATOM 1429 O O . VAL A 1 186 ? 54.637 1.960 -70.189 1.00 81.75 186 VAL A O 1
ATOM 1432 N N . GLU A 1 187 ? 52.790 3.099 -69.600 1.00 83.12 187 GLU A N 1
ATOM 1433 C CA . GLU A 1 187 ? 53.005 4.240 -70.512 1.00 83.12 187 GLU A CA 1
ATOM 1434 C C . GLU A 1 187 ? 54.388 4.886 -70.335 1.00 83.12 187 GLU A C 1
ATOM 1436 O O . GLU A 1 187 ? 55.023 5.250 -71.310 1.00 83.12 187 GLU A O 1
ATOM 1441 N N . LYS A 1 188 ? 54.901 4.978 -69.099 1.00 79.88 188 LYS A N 1
ATOM 1442 C CA . LYS A 1 188 ? 56.241 5.525 -68.805 1.00 79.88 188 LYS A CA 1
ATOM 1443 C C . LYS A 1 188 ? 57.423 4.588 -69.117 1.00 79.88 188 LYS A C 1
ATOM 1445 O O . LYS A 1 188 ? 58.550 4.918 -68.750 1.00 79.88 188 LYS A O 1
ATOM 1450 N N . ARG A 1 189 ? 57.186 3.400 -69.682 1.00 73.06 189 ARG A N 1
ATOM 1451 C CA . ARG A 1 189 ? 58.232 2.422 -70.057 1.00 73.06 189 ARG A CA 1
ATOM 1452 C C . ARG A 1 189 ? 58.361 2.211 -71.568 1.00 73.06 189 ARG A C 1
ATOM 1454 O O . ARG A 1 189 ? 59.212 1.420 -71.967 1.00 73.06 189 ARG A O 1
ATOM 1461 N N . ILE A 1 190 ? 57.504 2.860 -72.353 1.00 65.12 190 ILE A N 1
ATOM 1462 C CA . ILE A 1 190 ? 57.509 2.874 -73.819 1.00 65.12 190 ILE A CA 1
ATOM 1463 C C . ILE A 1 190 ? 58.104 4.215 -74.256 1.00 65.12 190 ILE A C 1
ATOM 1465 O O . ILE A 1 190 ? 58.933 4.188 -75.186 1.00 65.12 190 ILE A O 1
#